Protein 8AK2 (pdb70)

Solvent-accessible surface area: 13871 Å² total; per-residue (Å²): 92,80,24,73,67,38,114,78,63,11,97,13,72,14,4,24,27,51,51,0,44,24,140,111,60,45,71,78,32,8,0,26,54,7,59,41,114,80,105,14,59,83,43,0,69,37,1,41,114,19,1,90,74,3,117,52,129,4,2,4,97,19,105,52,38,99,81,91,151,135,24,4,13,0,0,11,47,42,10,53,7,20,22,0,2,61,44,22,0,20,186,93,112,120,1,13,20,13,38,0,0,52,17,0,55,11,1,0,92,0,0,33,34,0,23,111,80,22,5,0,0,3,18,1,7,1,28,2,0,28,0,18,81,128,75,22,76,52,0,22,0,16,28,1,2,38,2,61,170,19,88,146,160,109,67,67,58,10,106,125,40,12,12,2,5,9,0,2,5,21,32,46,166,93,30,1,36,34,19,2,0,1,0,0,1,0,0,1,0,3,0,1,0,0,4,54,8,27,0,65,10,154,82,56,193,68,1,58,50,78,0,139,123,11,212,59,78,56,174,48,115,5,3,105,69,5,43,107,58,0,63,50,0,0,40,124,0,4,53,103,39,45,171,117,14,17,87,8,93,66,0,34,156,10,58,1,8,130,17,36,124,116,88,108,106,141,168,29,100,93,2,26,4,101,82,1,74,104,11,10,61,75,2,109,80,67,25,76,162

Radius of gyration: 18.64 Å; Cα contacts (8 Å, |Δi|>4): 540; chains: 1; bounding box: 52×52×46 Å

Organism: Drosophila melanogaster (NCBI:txid7227)

Secondary structure (DSSP, 8-state):
--EEEEEEEEE-SSEEEEEEEETTT--EEEEEEE-S-GGGHHHHHHHHHHHTT---TTBPPEEEEEE-SS-EEEEE---TTEEHHHHTGGGSSEE-HHHHHHHHHHHHHHHHHHHHTTEE-----GGGEEESSTT---EEE---TT-EE--TTS-B------GGG--HHHHTT--B-THHHHHHHHHHHHHHHHSS-TT--SSHHHHHHHHHH------SGGGGGS-HHHHHHHHTTS-SSGGGS--HHHHHTSGGGGGGGSPP-TTPPPEESHHHHHHHHHHHHHHH-

GO terms:
  GO:0005524 ATP binding (F, IDA)
  GO:0031430 M band (C, IDA)
  GO:0031430 M band (C, HDA)
  GO:0045214 sarcomere organization (P, IMP)
  GO:0007527 adult somatic muscle development (P, IMP)
  GO:0036309 protein localization to M-band (P, IMP)
  GO:0005515 protein binding (F, IPI)
  GO:0005523 tropomyosin binding (F, IPI)
  GO:0019901 protein kinase binding (F, IPI)

Sequence (289 aa):
GPYDIGDELGRGTQGITYHAVERSSGDNYAAKIMYGRPELRPFMLNELEMMNTFNHKNLIRPYDAYDTDRSVTLIMELAAGGELVRDNLLRRDYYTERDIAHYIRQTLWGLEHMHEMGVGHMGLTIKDLLISVVGGDIIKVSSDFGLSRKINRHNLSTLDYGMPEFVSPEVVNKEGVNFSHDMWTVGLITYVLLGGHNPFLGIDDRETLTKIREGRWDFKDDEIWTHISDDGRDFISSRLLLYSPEERMDVKTALKHPWFFMLDRPVYDHDYQIGTDRLRRNYYDHFRDDWYAN

Foldseek 3Di:
DQKDWDAWQAADDFATKTWIAGVVPRDIWIKGKGDQDQVSVLLVVQQQVVLVVFDDQQAWHFDDKDADPGMIITTTQDQAQGACQPRPVVVDFWDFLLLLLLQLLSVLVRQVRQVVVQKAQQEDDSRQWGHRHHVGRRTYGGRSSQMDGADPVDFAARADYDLLQFALCNLVRHGDDNLRNLLSSLQSLCCVQVLARQQDDPDSVSSSVSRNVLDGDDPDPSVVLDDPQSVVLSVLNSDNDSVSHDHSVRSSVGCSSVVVVDDDDPPTDIGGCVSNVVRVVVVSVVRVD

InterPro domains:
  IPR000219 Dbl homology domain [PF00621] (90-258)
  IPR000219 Dbl homology domain [PS50010] (86-264)
  IPR000219 Dbl homology domain [SM00325] (90-263)
  IPR000219 Dbl homology domain [cd00160] (90-260)
  IPR000719 Protein kinase domain [PF00069] (3186-3440)
  IPR000719 Protein kinase domain [PF00069] (3897-4151)
  IPR000719 Protein kinase domain [PS50011] (3186-3440)
  IPR000719 Protein kinase domain [PS50011] (3897-4151)
  IPR001452 SH3 domain [PS50002] (3-71)
  IPR003598 Immunoglobulin subtype 2 [SM00408] (1029-1098)
  IPR003598 Immunoglobulin subtype 2 [SM00408] (1135-1206)
  IPR003598 Immunoglobulin subtype 2 [SM00408] (1226-1289)
  IPR003598 Immunoglobulin subtype 2 [SM00408] (1325-1393)
  IPR003598 Immunoglobulin subtype 2 [SM00408] (1418-1490)
  IPR003598 Immunoglobulin subtype 2 [SM00408] (1517-1585)
  IPR003598 Immunoglobulin subtype 2 [SM00408] (1612-1680)
  IPR003598 Immunoglobulin subtype 2 [SM00408] (1706-1776)
  IPR003598 Immunoglobulin subtype 2 [SM00408] (1932-2004)
  IPR003598 Immunoglobulin subtype 2 [SM00408] (2029-2098)
  IPR003598 Immunoglobulin subtype 2 [SM00408] (2129-2205)

B-factor: mean 32.93, std 15.45, range [16.42, 131.31]

Structure (mmCIF, N/CA/C/O backbone):
data_8AK2
#
_entry.id   8AK2
#
_cell.length_a   95.424
_cell.length_b   95.424
_cell.length_c   164.767
_cell.angle_alpha   90.000
_cell.angle_beta   90.000
_cell.angle_gamma   120.000
#
_symmetry.space_group_name_H-M   'P 63 2 2'
#
loop_
_entity.id
_entity.type
_entity.pdbx_description
1 polymer Obscurin
2 non-polymer GLYCEROL
3 non-polymer 2-AMINO-2-HYDROXYMETHYL-PROPANE-1,3-DIOL
4 water water
#
loop_
_atom_site.group_PDB
_atom_site.id
_atom_site.type_symbol
_atom_site.label_atom_id
_atom_site.label_alt_id
_atom_site.label_comp_id
_atom_site.label_asym_id
_atom_site.label_entity_id
_atom_site.label_seq_id
_atom_site.pdbx_PDB_ins_code
_atom_site.Cartn_x
_atom_site.Cartn_y
_atom_site.Cartn_z
_atom_site.occupancy
_atom_site.B_iso_or_equiv
_atom_site.auth_seq_id
_atom_site.auth_comp_id
_atom_site.auth_asym_id
_atom_site.auth_atom_id
_atom_site.pdbx_PDB_model_num
ATOM 1 N N . GLY A 1 1 ? 42.09700 80.64100 22.56600 1.000 36.10170 -1 GLY A N 1
ATOM 2 C CA . GLY A 1 1 ? 43.21200 79.77800 22.23600 1.000 36.17013 -1 GLY A CA 1
ATOM 3 C C . GLY A 1 1 ? 43.09100 78.39200 22.84000 1.000 32.43810 -1 GLY A C 1
ATOM 4 O O . GLY A 1 1 ? 42.72700 78.24100 24.00000 1.000 32.18807 -1 GLY A O 1
ATOM 5 N N . PRO A 1 2 ? 43.40700 77.36400 22.05100 1.000 29.59565 0 PRO A N 1
ATOM 6 C CA . PRO A 1 2 ? 43.09300 75.99500 22.48500 1.000 30.61157 0 PRO A CA 1
ATOM 7 C C . PRO A 1 2 ? 44.02400 75.41100 23.54200 1.000 30.34048 0 PRO A C 1
ATOM 8 O O . PRO A 1 2 ? 43.63100 74.42600 24.18400 1.000 25.00300 0 PRO A O 1
ATOM 12 N N . TYR A 1 3 ? 45.22500 75.95300 23.75600 1.000 23.79759 3186 TYR A N 1
ATOM 13 C CA . TYR A 1 3 ? 46.21500 75.29800 24.61800 1.000 24.43188 3186 TYR A CA 1
ATOM 14 C C . TYR A 1 3 ? 46.62100 76.20800 25.76100 1.000 29.38773 3186 TYR A C 1
ATOM 15 O O . TYR A 1 3 ? 46.88700 77.39800 25.55500 1.000 27.99546 3186 TYR A O 1
ATOM 24 N N . ASP A 1 4 ? 46.66600 75.63500 26.96000 1.000 26.50055 3187 ASP A N 1
ATOM 25 C CA . ASP A 1 4 ? 47.12900 76.31700 28.16100 1.000 27.24274 3187 ASP A CA 1
ATOM 26 C C . ASP A 1 4 ? 48.54100 75.80900 28.43100 1.000 27.73490 3187 ASP A C 1
ATOM 27 O O . ASP A 1 4 ? 48.72300 74.64600 28.80900 1.000 28.17969 3187 ASP A O 1
ATOM 32 N N . ILE A 1 5 ? 49.53600 76.66500 28.19800 1.000 27.72174 3188 ILE A N 1
ATOM 33 C CA . ILE A 1 5 ? 50.94100 76.27400 28.29900 1.000 26.48739 3188 ILE A CA 1
ATOM 34 C C . ILE A 1 5 ? 51.38000 76.34700 29.75300 1.000 30.45892 3188 ILE A C 1
ATOM 35 O O . ILE A 1 5 ? 51.22900 77.38800 30.40300 1.000 28.73239 3188 ILE A O 1
ATOM 40 N N . GLY A 1 6 ? 51.95600 75.25500 30.25400 1.000 26.64530 3189 GLY A N 1
ATOM 41 C CA . GLY A 1 6 ? 52.41900 75.19000 31.63100 1.000 33.18556 3189 GLY A CA 1
ATOM 42 C C . GLY A 1 6 ? 53.92900 75.08500 31.77800 1.000 33.04870 3189 GLY A C 1
ATOM 43 O O . GLY A 1 6 ? 54.67300 75.80000 31.10100 1.000 30.28258 3189 GLY A O 1
ATOM 44 N N . ASP A 1 7 ? 54.39200 74.18100 32.64300 1.000 34.30411 3190 ASP A N 1
ATOM 45 C CA . ASP A 1 7 ? 55.80200 74.12400 33.02200 1.000 33.74089 3190 ASP A CA 1
ATOM 46 C C . ASP A 1 7 ? 56.69900 73.54100 31.92900 1.000 29.13770 3190 ASP A C 1
ATOM 47 O O . ASP A 1 7 ? 56.28800 72.69400 31.12700 1.000 27.45066 3190 ASP A O 1
ATOM 52 N N . GLU A 1 8 ? 57.96200 73.97800 31.94300 1.000 26.95060 3191 GLU A N 1
ATOM 53 C CA . GLU A 1 8 ? 58.99500 73.38600 31.09900 1.000 26.22946 3191 GLU A CA 1
ATOM 54 C C . GLU A 1 8 ? 59.21500 71.91300 31.43800 1.000 30.18257 3191 GLU A C 1
ATOM 55 O O . GLU A 1 8 ? 59.36200 71.54400 32.60900 1.000 30.85107 3191 GLU A O 1
ATOM 61 N N . LEU A 1 9 ? 59.26500 71.07500 30.40000 1.000 25.85573 3192 LEU A N 1
ATOM 62 C CA . LEU A 1 9 ? 59.53500 69.65200 30.53800 1.000 26.31631 3192 LEU A CA 1
ATOM 63 C C . LEU A 1 9 ? 60.91200 69.24200 30.03800 1.000 34.17778 3192 LEU A C 1
ATOM 64 O O . LEU A 1 9 ? 61.49300 68.29500 30.57300 1.000 32.71971 3192 LEU A O 1
ATOM 69 N N . GLY A 1 10 ? 61.42600 69.90300 29.01000 1.000 27.95862 3193 GLY A N 1
ATOM 70 C CA . GLY A 1 10 ? 62.71600 69.53800 28.45500 1.000 30.60893 3193 GLY A CA 1
ATOM 71 C C . GLY A 1 10 ? 63.18900 70.64900 27.55100 1.000 35.35424 3193 GLY A C 1
ATOM 72 O O . GLY A 1 10 ? 62.44600 71.58400 27.24000 1.000 27.15326 3193 GLY A O 1
ATOM 73 N N . ARG A 1 11 ? 64.45000 70.55200 27.14400 1.000 32.85657 3194 ARG A N 1
ATOM 74 C CA . ARG A 1 11 ? 64.95500 71.53500 26.20000 1.000 34.29095 3194 ARG A CA 1
ATOM 75 C C . ARG A 1 11 ? 65.98600 70.88800 25.29600 1.000 35.64638 3194 ARG A C 1
ATOM 76 O O . ARG A 1 11 ? 66.65300 69.91900 25.67100 1.000 36.70177 3194 ARG A O 1
ATOM 84 N N . GLY A 1 12 ? 66.08200 71.42600 24.08700 1.000 26.66372 3195 GLY A N 1
ATOM 85 C CA . GLY A 1 12 ? 66.95900 70.90500 23.06100 1.000 27.21642 3195 GLY A CA 1
ATOM 86 C C . GLY A 1 12 ? 67.58100 72.03900 22.27700 1.000 28.06915 3195 GLY A C 1
ATOM 87 O O . GLY A 1 12 ? 67.60300 73.18300 22.74200 1.000 29.34036 3195 GLY A O 1
ATOM 88 N N . THR A 1 13 ? 68.09400 71.74000 21.08700 1.000 27.09535 3196 THR A N 1
ATOM 89 C CA . THR A 1 13 ? 68.76800 72.76400 20.30100 1.000 30.47734 3196 THR A CA 1
ATOM 90 C C . THR A 1 13 ? 67.80100 73.63000 19.50200 1.000 28.08495 3196 THR A C 1
ATOM 91 O O . THR A 1 13 ? 68.18600 74.72400 19.07200 1.000 31.47219 3196 THR A O 1
ATOM 95 N N . GLN A 1 14 ? 66.57000 73.16300 19.28200 1.000 29.17981 3197 GLN A N 1
ATOM 96 C CA . GLN A 1 14 ? 65.59000 73.92000 18.50700 1.000 30.20362 3197 GLN A CA 1
ATOM 97 C C . GLN A 1 14 ? 64.66800 74.76100 19.37000 1.000 26.19525 3197 GLN A C 1
ATOM 98 O O . GLN A 1 14 ? 64.12800 75.76900 18.89400 1.000 26.18472 3197 GLN A O 1
ATOM 104 N N . GLY A 1 15 ? 64.44700 74.36000 20.61400 1.000 24.56610 3198 GLY A N 1
ATOM 105 C CA . GLY A 1 15 ? 63.54800 75.09500 21.47600 1.000 23.73706 3198 GLY A CA 1
ATOM 106 C C . GLY A 1 15 ? 63.35200 74.36600 22.78900 1.000 26.35316 3198 GLY A C 1
ATOM 107 O O . GLY A 1 15 ? 64.10500 73.45600 23.13800 1.000 27.28485 3198 GLY A O 1
ATOM 108 N N . ILE A 1 16 ? 62.33900 74.81600 23.52100 1.000 23.23963 3199 ILE A N 1
ATOM 109 C CA . ILE A 1 16 ? 61.99300 74.29200 24.83300 1.000 23.75022 3199 ILE A CA 1
ATOM 110 C C . ILE A 1 16 ? 60.63000 73.62000 24.72700 1.000 27.15589 3199 ILE A C 1
ATOM 111 O O . ILE A 1 16 ? 59.71900 74.13500 24.06200 1.000 25.78467 3199 ILE A O 1
ATOM 116 N N . THR A 1 17 ? 60.48900 72.47300 25.38000 1.000 23.84496 3200 THR A N 1
ATOM 117 C CA . THR A 1 17 ? 59.22800 71.74300 25.38700 1.000 25.03195 3200 THR A CA 1
ATOM 118 C C . THR A 1 17 ? 58.50800 71.96400 26.71300 1.000 25.85310 3200 THR A C 1
ATOM 119 O O . THR A 1 17 ? 59.10900 71.82100 27.78300 1.000 26.17419 3200 THR A O 1
ATOM 123 N N . TYR A 1 18 ? 57.22400 72.31600 26.63600 1.000 23.08698 3201 TYR A N 1
ATOM 124 C CA . TYR A 1 18 ? 56.39800 72.62600 27.79600 1.000 25.42936 3201 TYR A CA 1
ATOM 125 C C . TYR A 1 18 ? 55.21300 71.67800 27.88500 1.000 28.30603 3201 TYR A C 1
ATOM 126 O O . TYR A 1 18 ? 54.74900 71.13600 26.88200 1.000 24.22133 3201 TYR A O 1
ATOM 135 N N . HIS A 1 19 ? 54.69600 71.52100 29.10000 1.000 23.12909 3202 HIS A N 1
ATOM 136 C CA . HIS A 1 19 ? 53.41000 70.86500 29.27300 1.000 28.22444 3202 HIS A CA 1
ATOM 137 C C . HIS A 1 19 ? 52.30400 71.74900 28.69900 1.000 32.63549 3202 HIS A C 1
ATOM 138 O O . HIS A 1 19 ? 52.29600 72.96600 28.89900 1.000 29.85621 3202 HIS A O 1
ATOM 145 N N . ALA A 1 20 ? 51.38200 71.14600 27.94900 1.000 24.31607 3203 ALA A N 1
ATOM 146 C CA . ALA A 1 20 ? 50.25300 71.89100 27.41100 1.000 23.95550 3203 ALA A CA 1
ATOM 147 C C . ALA A 1 20 ? 48.96500 71.11800 27.65600 1.000 28.40867 3203 ALA A C 1
ATOM 148 O O . ALA A 1 20 ? 48.92700 69.89100 27.52000 1.000 27.24800 3203 ALA A O 1
ATOM 150 N N . VAL A 1 21 ? 47.91800 71.83100 28.04100 1.000 23.01065 3204 VAL A N 1
ATOM 151 C CA . VAL A 1 21 ? 46.59900 71.23600 28.23600 1.000 22.83432 3204 VAL A CA 1
ATOM 152 C C . VAL A 1 21 ? 45.69500 71.72600 27.11200 1.000 25.26882 3204 VAL A C 1
ATOM 153 O O . VAL A 1 21 ? 45.55600 72.93600 26.90300 1.000 24.40556 3204 VAL A O 1
ATOM 157 N N . GLU A 1 22 ? 45.07700 70.79400 26.39200 1.000 24.76350 3205 GLU A N 1
ATOM 158 C CA . GLU A 1 22 ? 44.01200 71.16300 25.45900 1.000 23.88181 3205 GLU A CA 1
ATOM 159 C C . GLU A 1 22 ? 42.76200 71.53700 26.25100 1.000 24.72665 3205 GLU A C 1
ATOM 160 O O . GLU A 1 22 ? 42.12700 70.67000 26.86000 1.000 28.32971 3205 GLU A O 1
ATOM 166 N N . ARG A 1 23 ? 42.40600 72.83000 26.24700 1.000 23.25016 3206 ARG A N 1
ATOM 167 C CA . ARG A 1 23 ? 41.32000 73.32300 27.09400 1.000 26.23209 3206 ARG A CA 1
ATOM 168 C C . ARG A 1 23 ? 40.03400 72.53200 26.89600 1.000 32.12490 3206 ARG A C 1
ATOM 169 O O . ARG A 1 23 ? 39.36900 72.15400 27.86800 1.000 31.29323 3206 ARG A O 1
ATOM 177 N N . SER A 1 24 ? 39.66200 72.28900 25.63400 1.000 26.19525 3207 SER A N 1
ATOM 178 C CA . SER A 1 24 ? 38.34900 71.73300 25.31100 1.000 28.02704 3207 SER A CA 1
ATOM 179 C C . SER A 1 24 ? 38.18900 70.28900 25.76900 1.000 28.54553 3207 SER A C 1
ATOM 180 O O . SER A 1 24 ? 37.05300 69.81500 25.89600 1.000 29.94306 3207 SER A O 1
ATOM 183 N N . SER A 1 25 ? 39.28400 69.58300 26.02200 1.000 29.01927 3208 SER A N 1
ATOM 184 C CA . SER A 1 25 ? 39.22600 68.19100 26.45900 1.000 28.97189 3208 SER A CA 1
ATOM 185 C C . SER A 1 25 ? 39.81000 67.95000 27.83900 1.000 36.00168 3208 SER A C 1
ATOM 186 O O . SER A 1 25 ? 39.41900 66.98200 28.49800 1.000 34.09619 3208 SER A O 1
ATOM 189 N N . GLY A 1 26 ? 40.74600 68.78600 28.28500 1.000 29.00611 3209 GLY A N 1
ATOM 190 C CA . GLY A 1 26 ? 41.55600 68.46600 29.44000 1.000 28.84293 3209 GLY A CA 1
ATOM 191 C C . GLY A 1 26 ? 42.71800 67.53300 29.16300 1.000 30.59051 3209 GLY A C 1
ATOM 192 O O . GLY A 1 26 ? 43.45300 67.19700 30.10000 1.000 32.92763 3209 GLY A O 1
ATOM 193 N N . ASP A 1 27 ? 42.90900 67.10200 27.91500 1.000 28.58501 3210 ASP A N 1
ATOM 194 C CA . ASP A 1 27 ? 43.99600 66.18700 27.58300 1.000 27.98757 3210 ASP A CA 1
ATOM 195 C C . ASP A 1 27 ? 45.34000 66.90800 27.62100 1.000 29.25877 3210 ASP A C 1
ATOM 196 O O . ASP A 1 27 ? 45.44100 68.10100 27.32500 1.000 25.38462 3210 ASP A O 1
ATOM 201 N N . ASN A 1 28 ? 46.38300 66.15400 27.94800 1.000 26.89270 3211 ASN A N 1
ATOM 202 C CA . ASN A 1 28 ? 47.72800 66.68800 28.11800 1.000 27.03482 3211 ASN A CA 1
ATOM 203 C C . ASN A 1 28 ? 48.56400 66.41100 26.87800 1.000 28.85346 3211 ASN A C 1
ATOM 204 O O . ASN A 1 28 ? 48.56000 65.28700 26.36100 1.000 24.06604 3211 ASN A O 1
ATOM 209 N N . TYR A 1 29 ? 49.29800 67.42700 26.42700 1.000 23.95550 3212 TYR A N 1
ATOM 210 C CA . TYR A 1 29 ? 50.18300 67.34400 25.27300 1.000 22.08159 3212 TYR A CA 1
ATOM 211 C C . TYR A 1 29 ? 51.53000 67.97900 25.61200 1.000 22.62903 3212 TYR A C 1
ATOM 212 O O . TYR A 1 29 ? 51.71900 68.58100 26.67300 1.000 23.79759 3212 TYR A O 1
ATOM 221 N N . ALA A 1 30 ? 52.47900 67.82900 24.69600 1.000 21.99737 3213 ALA A N 1
ATOM 222 C CA . ALA A 1 30 ? 53.76600 68.50600 24.78700 1.000 23.24489 3213 ALA A CA 1
ATOM 223 C C . ALA A 1 30 ? 53.80600 69.62600 23.75500 1.000 26.19788 3213 ALA A C 1
ATOM 224 O O . ALA A 1 30 ? 53.39600 69.42900 22.61100 1.000 25.57938 3213 ALA A O 1
ATOM 226 N N . ALA A 1 31 ? 54.28800 70.80400 24.15800 1.000 21.30255 3214 ALA A N 1
ATOM 227 C CA . ALA A 1 31 ? 54.35200 71.96400 23.26600 1.000 23.04224 3214 ALA A CA 1
ATOM 228 C C . ALA A 1 31 ? 55.81400 72.34800 23.07700 1.000 24.30028 3214 ALA A C 1
ATOM 229 O O . ALA A 1 31 ? 56.43900 72.87500 24.00300 1.000 24.97405 3214 ALA A O 1
ATOM 231 N N . LYS A 1 32 ? 56.36100 72.10500 21.88500 1.000 22.34742 3215 LYS A N 1
ATOM 232 C CA . LYS A 1 32 ? 57.73800 72.50000 21.58600 1.000 21.01305 3215 LYS A CA 1
ATOM 233 C C . LYS A 1 32 ? 57.74100 73.88500 20.95100 1.000 22.76062 3215 LYS A C 1
ATOM 234 O O . LYS A 1 32 ? 57.19100 74.07600 19.85800 1.000 23.43439 3215 LYS A O 1
ATOM 240 N N . ILE A 1 33 ? 58.35900 74.84800 21.63500 1.000 22.53428 3216 ILE A N 1
ATOM 241 C CA . ILE A 1 33 ? 58.35800 76.24500 21.21400 1.000 23.48176 3216 ILE A CA 1
ATOM 242 C C . ILE A 1 33 ? 59.77500 76.60800 20.78200 1.000 25.57412 3216 ILE A C 1
ATOM 243 O O . ILE A 1 33 ? 60.71900 76.54000 21.57800 1.000 24.42661 3216 ILE A O 1
ATOM 248 N N . MET A 1 34 ? 59.91200 76.96700 19.51000 1.000 27.46119 3217 MET A N 1
ATOM 249 C CA . MET A 1 34 ? 61.18600 77.32800 18.90400 1.000 25.46884 3217 MET A CA 1
ATOM 250 C C . MET A 1 34 ? 61.84500 78.48500 19.65100 1.000 26.94007 3217 MET A C 1
ATOM 251 O O . MET A 1 34 ? 61.16800 79.42700 20.07000 1.000 24.13184 3217 MET A O 1
ATOM 256 N N . TYR A 1 35 ? 63.17300 78.42600 19.81300 1.000 26.46633 3218 TYR A N 1
ATOM 257 C CA . TYR A 1 35 ? 63.90300 79.63900 20.16700 1.000 26.69794 3218 TYR A CA 1
ATOM 258 C C . TYR A 1 35 ? 63.66400 80.68900 19.08600 1.000 27.64279 3218 TYR A C 1
ATOM 259 O O . TYR A 1 35 ? 63.41700 80.35800 17.92000 1.000 26.53213 3218 TYR A O 1
ATOM 268 N N . GLY A 1 36 ? 63.74200 81.96000 19.47800 1.000 26.81374 3219 GLY A N 1
ATOM 269 C CA . GLY A 1 36 ? 63.42900 83.07100 18.58200 1.000 27.78491 3219 GLY A CA 1
ATOM 270 C C . GLY A 1 36 ? 64.47800 83.39100 17.52700 1.000 29.48511 3219 GLY A C 1
ATOM 271 O O . GLY A 1 36 ? 64.76000 84.56300 17.26900 1.000 35.62796 3219 GLY A O 1
ATOM 272 N N . ARG A 1 37 ? 65.06900 82.36400 16.91400 1.000 30.88265 3220 ARG A N 1
ATOM 273 C CA . ARG A 1 37 ? 66.05600 82.55500 15.85100 1.000 31.97225 3220 ARG A CA 1
ATOM 274 C C . ARG A 1 37 ? 65.47900 82.04800 14.54000 1.000 31.34060 3220 ARG A C 1
ATOM 275 O O . ARG A 1 37 ? 65.19600 80.84600 14.42100 1.000 29.96938 3220 ARG A O 1
ATOM 283 N N . PRO A 1 38 ? 65.30900 82.91100 13.53500 1.000 31.46693 3221 PRO A N 1
ATOM 284 C CA . PRO A 1 38 ? 64.57200 82.50400 12.32800 1.000 34.21463 3221 PRO A CA 1
ATOM 285 C C . PRO A 1 38 ? 65.21800 81.36100 11.56400 1.000 35.73850 3221 PRO A C 1
ATOM 286 O O . PRO A 1 38 ? 64.51600 80.66300 10.82000 1.000 33.78300 3221 PRO A O 1
ATOM 290 N N . GLU A 1 39 ? 66.52400 81.13600 11.72100 1.000 31.72486 3222 GLU A N 1
ATOM 291 C CA . GLU A 1 39 ? 67.15100 80.02200 11.02100 1.000 30.14046 3222 GLU A CA 1
ATOM 292 C C . GLU A 1 39 ? 66.74800 78.66400 11.59200 1.000 29.59565 3222 GLU A C 1
ATOM 293 O O . GLU A 1 39 ? 67.00300 77.63700 10.95100 1.000 33.04607 3222 GLU A O 1
ATOM 299 N N . LEU A 1 40 ? 66.10400 78.62700 12.76000 1.000 26.98218 3223 LEU A N 1
ATOM 300 C CA . LEU A 1 40 ? 65.56800 77.36900 13.27000 1.000 25.00037 3223 LEU A CA 1
ATOM 301 C C . LEU A 1 40 ? 64.24900 76.96900 12.61800 1.000 25.38462 3223 LEU A C 1
ATOM 302 O O . LEU A 1 40 ? 63.85000 75.80400 12.74000 1.000 27.29011 3223 LEU A O 1
ATOM 307 N N . ARG A 1 41 ? 63.56000 77.88900 11.93100 1.000 25.31093 3224 ARG A N 1
ATOM 308 C CA . ARG A 1 41 ? 62.25600 77.54000 11.36800 1.000 25.92416 3224 ARG A CA 1
ATOM 309 C C . ARG A 1 41 ? 62.29600 76.33100 10.43500 1.000 28.50868 3224 ARG A C 1
ATOM 310 O O . ARG A 1 41 ? 61.39500 75.48300 10.54600 1.000 25.64518 3224 ARG A O 1
ATOM 318 N N . PRO A 1 42 ? 63.26200 76.18800 9.51100 1.000 29.96412 3225 PRO A N 1
ATOM 319 C CA . PRO A 1 42 ? 63.29500 74.97000 8.67800 1.000 27.06114 3225 PRO A CA 1
ATOM 320 C C . PRO A 1 42 ? 63.40100 73.68500 9.47500 1.000 24.31344 3225 PRO A C 1
ATOM 321 O O . PRO A 1 42 ? 62.86800 72.65600 9.04300 1.000 27.60594 3225 PRO A O 1
ATOM 325 N N . PHE A 1 43 ? 64.07200 73.70400 10.62500 1.000 24.25554 3226 PHE A N 1
ATOM 326 C CA . PHE A 1 43 ? 64.17600 72.48100 11.41500 1.000 24.22922 3226 PHE A CA 1
ATOM 327 C C . PHE A 1 43 ? 62.85100 72.13900 12.08200 1.000 29.56407 3226 PHE A C 1
ATOM 328 O O . PHE A 1 43 ? 62.49500 70.95900 12.19600 1.000 23.42912 3226 PHE A O 1
ATOM 336 N N . MET A 1 44 ? 62.11100 73.15600 12.53300 1.000 26.00575 3227 MET A N 1
ATOM 337 C CA . MET A 1 44 ? 60.77800 72.91100 13.08100 1.000 25.90311 3227 MET A CA 1
ATOM 338 C C . MET A 1 44 ? 59.84400 72.36100 12.01400 1.000 23.85549 3227 MET A C 1
ATOM 339 O O . MET A 1 44 ? 59.07800 71.42200 12.27000 1.000 23.50545 3227 MET A O 1
ATOM 344 N N . LEU A 1 45 ? 59.88200 72.93900 10.81100 1.000 20.47614 3228 LEU A N 1
ATOM 345 C CA . LEU A 1 45 ? 59.01300 72.45400 9.74800 1.000 24.05288 3228 LEU A CA 1
ATOM 346 C C . LEU A 1 45 ? 59.39400 71.04000 9.32900 1.000 28.82714 3228 LEU A C 1
ATOM 347 O O . LEU A 1 45 ? 58.51800 70.22700 9.00500 1.000 25.11617 3228 LEU A O 1
ATOM 352 N N . ASN A 1 46 ? 60.69300 70.72200 9.34300 1.000 22.93959 3229 ASN A N 1
ATOM 353 C CA . ASN A 1 46 ? 61.12400 69.36700 9.01300 1.000 27.25590 3229 ASN A CA 1
ATOM 354 C C . ASN A 1 46 ? 60.61100 68.36700 10.04500 1.000 23.04750 3229 ASN A C 1
ATOM 355 O O . ASN A 1 46 ? 60.12000 67.28700 9.69000 1.000 24.45293 3229 ASN A O 1
ATOM 360 N N . GLU A 1 47 ? 60.72000 68.71200 11.33500 1.000 24.33713 3230 GLU A N 1
ATOM 361 C CA . GLU A 1 47 ? 60.20200 67.84100 12.38600 1.000 23.22384 3230 GLU A CA 1
ATOM 362 C C . GLU A 1 47 ? 58.70500 67.59400 12.22600 1.000 23.78969 3230 GLU A C 1
ATOM 363 O O . GLU A 1 47 ? 58.24000 66.45700 12.37500 1.000 22.54744 3230 GLU A O 1
ATOM 369 N N . LEU A 1 48 ? 57.93200 68.64700 11.93900 1.000 21.96842 3231 LEU A N 1
ATOM 370 C CA . LEU A 1 48 ? 56.49400 68.48000 11.70900 1.000 21.93421 3231 LEU A CA 1
ATOM 371 C C . LEU A 1 48 ? 56.22000 67.54000 10.53300 1.000 28.86662 3231 LEU A C 1
ATOM 372 O O . LEU A 1 48 ? 55.36900 66.63800 10.61900 1.000 25.76098 3231 LEU A O 1
ATOM 377 N N . GLU A 1 49 ? 56.92100 67.74200 9.41400 1.000 23.74758 3232 GLU A N 1
ATOM 378 C CA . GLU A 1 49 ? 56.69200 66.90200 8.24100 1.000 26.47159 3232 GLU A CA 1
ATOM 379 C C . GLU A 1 49 ? 57.05300 65.44500 8.52200 1.000 23.45018 3232 GLU A C 1
ATOM 380 O O . GLU A 1 49 ? 56.33600 64.52200 8.11000 1.000 27.70859 3232 GLU A O 1
ATOM 386 N N . MET A 1 50 ? 58.14700 65.22400 9.24700 1.000 23.60546 3233 MET A N 1
ATOM 387 C CA . MET A 1 50 ? 58.59200 63.86500 9.53400 1.000 24.25028 3233 MET A CA 1
ATOM 388 C C . MET A 1 50 ? 57.64500 63.16300 10.49500 1.000 23.50282 3233 MET A C 1
ATOM 389 O O . MET A 1 50 ? 57.30800 61.99200 10.28600 1.000 26.00838 3233 MET A O 1
ATOM 394 N N . MET A 1 51 ? 57.21400 63.84700 11.56500 1.000 22.50796 3234 MET A N 1
ATOM 395 C CA . MET A 1 51 ? 56.25600 63.22900 12.47900 1.000 22.57639 3234 MET A CA 1
ATOM 396 C C . MET A 1 51 ? 54.98600 62.81400 11.74600 1.000 23.29490 3234 MET A C 1
ATOM 397 O O . MET A 1 51 ? 54.37600 61.78300 12.06600 1.000 27.33749 3234 MET A O 1
ATOM 402 N N . ASN A 1 52 ? 54.56100 63.60900 10.76400 1.000 21.54206 3235 ASN A N 1
ATOM 403 C CA . ASN A 1 52 ? 53.35400 63.27500 10.02600 1.000 20.71301 3235 ASN A CA 1
ATOM 404 C C . ASN A 1 52 ? 53.57200 62.15400 9.02000 1.000 28.67712 3235 ASN A C 1
ATOM 405 O O . ASN A 1 52 ? 52.59800 61.65300 8.45300 1.000 31.05899 3235 ASN A O 1
ATOM 410 N N . THR A 1 53 ? 54.81500 61.74400 8.79800 1.000 23.50019 3236 THR A N 1
ATOM 411 C CA . THR A 1 53 ? 55.11300 60.62800 7.90900 1.000 24.74244 3236 THR A CA 1
ATOM 412 C C . THR A 1 53 ? 55.07500 59.28300 8.63000 1.000 26.68741 3236 THR A C 1
ATOM 413 O O . THR A 1 53 ? 54.74200 58.26100 8.01500 1.000 27.16115 3236 THR A O 1
ATOM 417 N N . PHE A 1 54 ? 55.39600 59.26000 9.91900 1.000 22.45269 3237 PHE A N 1
ATOM 418 C CA . PHE A 1 54 ? 55.51500 58.00900 10.65800 1.000 24.60821 3237 PHE A CA 1
ATOM 419 C C . PHE A 1 54 ? 54.20200 57.64300 11.33100 1.000 28.61396 3237 PHE A C 1
ATOM 420 O O . PHE A 1 54 ? 53.38500 58.50600 11.66100 1.000 28.65607 3237 PHE A O 1
ATOM 428 N N . ASN A 1 55 ? 54.02300 56.34300 11.56800 1.000 23.48176 3238 ASN A N 1
ATOM 429 C CA . ASN A 1 55 ? 52.87400 55.88900 12.34600 1.000 28.46920 3238 ASN A CA 1
ATOM 430 C C . ASN A 1 55 ? 53.29400 54.59900 13.05600 1.000 24.98721 3238 ASN A C 1
ATOM 431 O O . ASN A 1 55 ? 53.05500 53.48900 12.58300 1.000 26.36369 3238 ASN A O 1
ATOM 436 N N . HIS A 1 56 ? 53.94800 54.75600 14.20600 1.000 24.42661 3239 HIS A N 1
ATOM 437 C CA . HIS A 1 56 ? 54.51100 53.60200 14.89500 1.000 25.54254 3239 HIS A CA 1
ATOM 438 C C . HIS A 1 56 ? 54.46800 53.82500 16.40100 1.000 24.57400 3239 HIS A C 1
ATOM 439 O O . HIS A 1 56 ? 54.71700 54.93200 16.89000 1.000 24.10289 3239 HIS A O 1
ATOM 446 N N . LYS A 1 57 ? 54.18000 52.74000 17.12200 1.000 24.64769 3240 LYS A N 1
ATOM 447 C CA . LYS A 1 57 ? 54.02700 52.77700 18.57300 1.000 25.26619 3240 LYS A CA 1
ATOM 448 C C . LYS A 1 57 ? 55.23800 53.36600 19.28900 1.000 26.70320 3240 LYS A C 1
ATOM 449 O O . LYS A 1 57 ? 55.09600 53.92800 20.38200 1.000 27.41908 3240 LYS A O 1
ATOM 455 N N . ASN A 1 58 ? 56.43500 53.25700 18.70600 1.000 22.57902 3241 ASN A N 1
ATOM 456 C CA . ASN A 1 58 ? 57.64600 53.71400 19.38300 1.000 20.47614 3241 ASN A CA 1
ATOM 457 C C . ASN A 1 58 ? 58.18300 55.03300 18.83700 1.000 19.55761 3241 ASN A C 1
ATOM 458 O O . ASN A 1 58 ? 59.33500 55.38400 19.12500 1.000 23.54230 3241 ASN A O 1
ATOM 463 N N . LEU A 1 59 ? 57.37300 55.78100 18.07100 1.000 19.04439 3242 LEU A N 1
ATOM 464 C CA . LEU A 1 59 ? 57.73100 57.10800 17.57500 1.000 21.91579 3242 LEU A CA 1
ATOM 465 C C . LEU A 1 59 ? 56.67100 58.12000 18.00800 1.000 20.84724 3242 LEU A C 1
ATOM 466 O O . LEU A 1 59 ? 55.47000 57.85200 17.88300 1.000 19.51287 3242 LEU A O 1
ATOM 471 N N . ILE A 1 60 ? 57.11900 59.27400 18.51800 1.000 21.22097 3243 ILE A N 1
ATOM 472 C CA . ILE A 1 60 ? 56.20400 60.32100 18.97900 1.000 22.57902 3243 ILE A CA 1
ATOM 473 C C . ILE A 1 60 ? 55.33200 60.82000 17.82900 1.000 20.53667 3243 ILE A C 1
ATOM 474 O O . ILE A 1 60 ? 55.81700 61.09200 16.72100 1.000 22.56586 3243 ILE A O 1
ATOM 479 N N . ARG A 1 61 ? 54.00200 60.98100 18.10800 1.000 21.44994 3244 ARG A N 1
ATOM 480 C CA . ARG A 1 61 ? 53.04300 61.41000 17.10100 1.000 22.13423 3244 ARG A CA 1
ATOM 481 C C . ARG A 1 61 ? 52.80800 62.92400 17.13900 1.000 22.96854 3244 ARG A C 1
ATOM 482 O O . ARG A 1 61 ? 52.88900 63.56000 18.19400 1.000 21.21833 3244 ARG A O 1
ATOM 490 N N . PRO A 1 62 ? 52.49400 63.52600 15.99700 1.000 21.87368 3245 PRO A N 1
ATOM 491 C CA . PRO A 1 62 ? 52.14900 64.94800 15.96800 1.000 25.51095 3245 PRO A CA 1
ATOM 492 C C . PRO A 1 62 ? 50.68800 65.16700 16.35900 1.000 22.56850 3245 PRO A C 1
ATOM 493 O O . PRO A 1 62 ? 49.87200 64.24000 16.40200 1.000 22.18687 3245 PRO A O 1
ATOM 497 N N . TYR A 1 63 ? 50.35400 66.43100 16.64200 1.000 20.25506 3246 TYR A N 1
ATOM 498 C CA . TYR A 1 63 ? 48.96700 66.75500 16.97300 1.000 21.11832 3246 TYR A CA 1
ATOM 499 C C . TYR A 1 63 ? 48.50600 68.06800 16.34600 1.000 22.36584 3246 TYR A C 1
ATOM 500 O O . TYR A 1 63 ? 47.47100 68.10300 15.66500 1.000 20.69195 3246 TYR A O 1
ATOM 509 N N . ASP A 1 64 ? 49.25600 69.15200 16.57300 1.000 21.22097 3247 ASP A N 1
ATOM 510 C CA . ASP A 1 64 ? 48.85400 70.48000 16.10800 1.000 19.37074 3247 ASP A CA 1
ATOM 511 C C . ASP A 1 64 ? 50.09900 71.33100 15.86400 1.000 20.37086 3247 ASP A C 1
ATOM 512 O O . ASP A 1 64 ? 51.21700 70.95000 16.21700 1.000 19.91291 3247 ASP A O 1
ATOM 517 N N . ALA A 1 65 ? 49.89700 72.49700 15.25000 1.000 20.72617 3248 ALA A N 1
ATOM 518 C CA . ALA A 1 65 ? 50.99700 73.42100 14.99100 1.000 21.94737 3248 ALA A CA 1
ATOM 519 C C . ALA A 1 65 ? 50.42800 74.80400 14.71400 1.000 21.91052 3248 ALA A C 1
ATOM 520 O O . ALA A 1 65 ? 49.33100 74.93400 14.17000 1.000 21.91052 3248 ALA A O 1
ATOM 522 N N . TYR A 1 66 ? 51.19800 75.83400 15.06700 1.000 21.60785 3249 TYR A N 1
ATOM 523 C CA . TYR A 1 66 ? 50.83200 77.20900 14.73600 1.000 19.98134 3249 TYR A CA 1
ATOM 524 C C . TYR A 1 66 ? 52.08900 78.06800 14.84700 1.000 23.82654 3249 TYR A C 1
ATOM 525 O O . TYR A 1 66 ? 53.13800 77.59500 15.28400 1.000 22.37637 3249 TYR A O 1
ATOM 534 N N . ASP A 1 67 ? 51.99200 79.32700 14.42000 1.000 21.26571 3250 ASP A N 1
ATOM 535 C CA . ASP A 1 67 ? 53.20900 80.13300 14.43900 1.000 22.58165 3250 ASP A CA 1
ATOM 536 C C . ASP A 1 67 ? 52.88600 81.61700 14.53200 1.000 24.13710 3250 ASP A C 1
ATOM 537 O O . ASP A 1 67 ? 51.74600 82.04300 14.32300 1.000 23.68705 3250 ASP A O 1
ATOM 542 N N . THR A 1 68 ? 53.91700 82.40000 14.87500 1.000 21.44731 3251 THR A N 1
ATOM 543 C CA . THR A 1 68 ? 53.95900 83.83600 14.66900 1.000 26.02154 3251 THR A CA 1
ATOM 544 C C . THR A 1 68 ? 54.86500 84.09200 13.46800 1.000 25.55570 3251 THR A C 1
ATOM 545 O O . THR A 1 68 ? 55.36700 83.14900 12.84800 1.000 24.80561 3251 THR A O 1
ATOM 549 N N . ASP A 1 69 ? 55.08900 85.37000 13.14000 1.000 25.07143 3252 ASP A N 1
ATOM 550 C CA . ASP A 1 69 ? 56.07400 85.69200 12.10200 1.000 25.87415 3252 ASP A CA 1
ATOM 551 C C . ASP A 1 69 ? 57.42100 85.04900 12.41200 1.000 27.58489 3252 ASP A C 1
ATOM 552 O O . ASP A 1 69 ? 58.05800 84.46000 11.53100 1.000 28.73239 3252 ASP A O 1
ATOM 557 N N . ARG A 1 70 ? 57.85100 85.10900 13.67000 1.000 25.43726 3253 ARG A N 1
ATOM 558 C CA . ARG A 1 70 ? 59.18000 84.63700 14.03600 1.000 22.85274 3253 ARG A CA 1
ATOM 559 C C . ARG A 1 70 ? 59.22500 83.16200 14.43300 1.000 29.04032 3253 ARG A C 1
ATOM 560 O O . ARG A 1 70 ? 60.14800 82.44800 14.01500 1.000 28.72976 3253 ARG A O 1
ATOM 568 N N . SER A 1 71 ? 58.26100 82.67300 15.22500 1.000 21.70787 3254 SER A N 1
ATOM 569 C CA . SER A 1 71 ? 58.43800 81.41800 15.94500 1.000 23.81075 3254 SER A CA 1
ATOM 570 C C . SER A 1 71 ? 57.31900 80.41200 15.68600 1.000 23.51861 3254 SER A C 1
ATOM 571 O O . SER A 1 71 ? 56.15000 80.78400 15.56200 1.000 26.50844 3254 SER A O 1
ATOM 574 N N . VAL A 1 72 ? 57.69300 79.13100 15.64900 1.000 25.11091 3255 VAL A N 1
ATOM 575 C CA . VAL A 1 72 ? 56.77500 78.01500 15.42100 1.000 22.57376 3255 VAL A CA 1
ATOM 576 C C . VAL A 1 72 ? 56.57200 77.26700 16.73200 1.000 24.13710 3255 VAL A C 1
ATOM 577 O O . VAL A 1 72 ? 57.53100 77.04700 17.48000 1.000 23.48703 3255 VAL A O 1
ATOM 581 N N . THR A 1 73 ? 55.32500 76.87800 17.01100 1.000 20.77618 3256 THR A N 1
ATOM 582 C CA . THR A 1 73 ? 54.99500 75.96500 18.10800 1.000 19.49707 3256 THR A CA 1
ATOM 583 C C . THR A 1 73 ? 54.45600 74.66000 17.53200 1.000 21.32624 3256 THR A C 1
ATOM 584 O O . THR A 1 73 ? 53.59400 74.68400 16.64900 1.000 21.73155 3256 THR A O 1
ATOM 588 N N . LEU A 1 74 ? 54.97600 73.53000 18.01300 1.000 20.86566 3257 LEU A N 1
ATOM 589 C CA . LEU A 1 74 ? 54.49500 72.20400 17.63600 1.000 20.30243 3257 LEU A CA 1
ATOM 590 C C . LEU A 1 74 ? 53.84900 71.55900 18.85900 1.000 21.80525 3257 LEU A C 1
ATOM 591 O O . LEU A 1 74 ? 54.48000 71.46100 19.91600 1.000 21.47889 3257 LEU A O 1
ATOM 596 N N . ILE A 1 75 ? 52.59400 71.14100 18.72300 1.000 20.48667 3258 ILE A N 1
ATOM 597 C CA . ILE A 1 75 ? 51.90400 70.38900 19.77200 1.000 18.07848 3258 ILE A CA 1
ATOM 598 C C . ILE A 1 75 ? 52.00700 68.91200 19.41600 1.000 20.92093 3258 ILE A C 1
ATOM 599 O O . ILE A 1 75 ? 51.62200 68.50500 18.31200 1.000 20.62879 3258 ILE A O 1
ATOM 604 N N . MET A 1 76 ? 52.52200 68.09300 20.33100 1.000 20.16558 3259 MET A N 1
ATOM 605 C CA . MET A 1 76 ? 52.74600 66.69100 19.99200 1.000 21.04463 3259 MET A CA 1
ATOM 606 C C . MET A 1 76 ? 52.34000 65.79300 21.15400 1.000 22.22898 3259 MET A C 1
ATOM 607 O O . MET A 1 76 ? 52.03100 66.25600 22.25200 1.000 20.64195 3259 MET A O 1
ATOM 612 N N . GLU A 1 77 ? 52.30100 64.49000 20.86900 1.000 21.83420 3260 GLU A N 1
ATOM 613 C CA . GLU A 1 77 ? 52.06200 63.47100 21.88900 1.000 21.22360 3260 GLU A CA 1
ATOM 614 C C . GLU A 1 77 ? 52.97000 63.68800 23.09300 1.000 24.42661 3260 GLU A C 1
ATOM 615 O O . GLU A 1 77 ? 54.16500 63.94600 22.94400 1.000 21.37625 3260 GLU A O 1
ATOM 621 N N . LEU A 1 78 ? 52.39800 63.59300 24.29200 1.000 21.29203 3261 LEU A N 1
ATOM 622 C CA . LEU A 1 78 ? 53.16900 63.70900 25.52400 1.000 21.58153 3261 LEU A CA 1
ATOM 623 C C . LEU A 1 78 ? 53.60400 62.32000 25.97700 1.000 22.23951 3261 LEU A C 1
ATOM 624 O O . LEU A 1 78 ? 52.76300 61.43100 26.15800 1.000 24.42661 3261 LEU A O 1
ATOM 629 N N . ALA A 1 79 ? 54.91000 62.13300 26.15200 1.000 21.85788 3262 ALA A N 1
ATOM 630 C CA . ALA A 1 79 ? 55.43300 60.95200 26.83800 1.000 21.68155 3262 ALA A CA 1
ATOM 631 C C . ALA A 1 79 ? 55.35200 61.24500 28.33200 1.000 20.61300 3262 ALA A C 1
ATOM 632 O O . ALA A 1 79 ? 56.21400 61.93100 28.88500 1.000 24.66612 3262 ALA A O 1
ATOM 634 N N . ALA A 1 80 ? 54.30000 60.75100 28.98200 1.000 23.13435 3263 ALA A N 1
ATOM 635 C CA . ALA A 1 80 ? 54.00400 61.19100 30.34300 1.000 25.39515 3263 ALA A CA 1
ATOM 636 C C . ALA A 1 80 ? 54.98700 60.62600 31.36400 1.000 30.54577 3263 ALA A C 1
ATOM 637 O O . ALA A 1 80 ? 55.04800 61.13000 32.49100 1.000 26.84532 3263 ALA A O 1
ATOM 639 N N . GLY A 1 81 ? 55.76600 59.60800 30.99900 1.000 24.78192 3264 GLY A N 1
ATOM 640 C CA . GLY A 1 81 ? 56.82000 59.18200 31.89700 1.000 24.61085 3264 GLY A CA 1
ATOM 641 C C . GLY A 1 81 ? 58.10200 59.98600 31.81600 1.000 25.58991 3264 GLY A C 1
ATOM 642 O O . GLY A 1 81 ? 59.03100 59.74000 32.59200 1.000 25.32935 3264 GLY A O 1
ATOM 643 N N . GLY A 1 82 ? 58.19300 60.93500 30.88900 1.000 23.94498 3265 GLY A N 1
ATOM 644 C CA . GLY A 1 82 ? 59.37000 61.77800 30.77400 1.000 25.13196 3265 GLY A CA 1
ATOM 645 C C . GLY A 1 82 ? 60.49700 61.11100 29.99700 1.000 22.40795 3265 GLY A C 1
ATOM 646 O O . GLY A 1 82 ? 60.29700 60.16600 29.22800 1.000 25.15828 3265 GLY A O 1
ATOM 647 N N . GLU A 1 83 ? 61.70500 61.63000 30.20600 1.000 22.20003 3266 GLU A N 1
ATOM 648 C CA . GLU A 1 83 ? 62.89000 61.09600 29.54400 1.000 20.64721 3266 GLU A CA 1
ATOM 649 C C . GLU A 1 83 ? 63.35000 59.81500 30.23600 1.000 20.71827 3266 GLU A C 1
ATOM 650 O O . GLU A 1 83 ? 63.34000 59.72200 31.46600 1.000 22.06844 3266 GLU A O 1
ATOM 656 N N . LEU A 1 84 ? 63.74200 58.81900 29.43200 1.000 19.60235 3267 LEU A N 1
ATOM 657 C CA . LEU A 1 84 ? 64.23600 57.55100 29.98500 1.000 18.56538 3267 LEU A CA 1
ATOM 658 C C . LEU A 1 84 ? 65.30100 57.76400 31.05800 1.000 20.93672 3267 LEU A C 1
ATOM 659 O O . LEU A 1 84 ? 65.21400 57.20300 32.16000 1.000 24.96352 3267 LEU A O 1
ATOM 664 N N . VAL A 1 85 ? 66.34100 58.53800 30.74700 1.000 21.41573 3268 VAL A N 1
ATOM 665 C CA . VAL A 1 85 ? 67.45700 58.66400 31.69000 1.000 21.16833 3268 VAL A CA 1
ATOM 666 C C . VAL A 1 85 ? 67.07000 59.56700 32.85700 1.000 22.57113 3268 VAL A C 1
ATOM 667 O O . VAL A 1 85 ? 67.03100 59.12700 34.01200 1.000 22.93696 3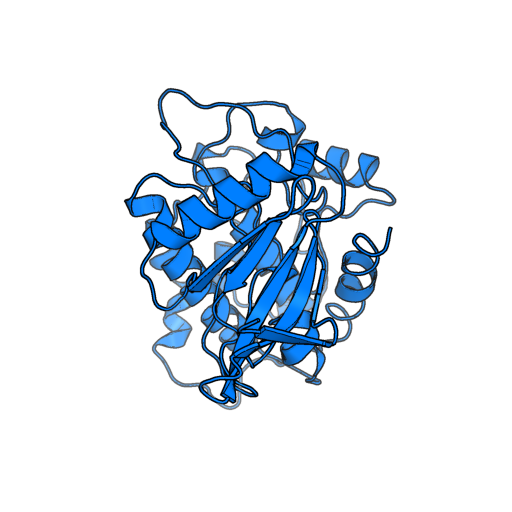268 VAL A O 1
ATOM 671 N N . ARG A 1 86 ? 66.74500 60.83500 32.57200 1.000 22.62903 3269 ARG A N 1
ATOM 672 C CA . ARG A 1 86 ? 66.52800 61.80100 33.65400 1.000 20.75512 3269 ARG A CA 1
ATOM 673 C C . ARG A 1 86 ? 65.38300 61.39100 34.57600 1.000 22.81589 3269 ARG A C 1
ATOM 674 O O . ARG A 1 86 ? 65.48000 61.56000 35.79900 1.000 24.89772 3269 ARG A O 1
ATOM 682 N N . ASP A 1 87 ? 64.28300 60.86000 34.02100 1.000 19.54445 3270 ASP A N 1
ATOM 683 C CA . ASP A 1 87 ? 63.04100 60.70200 34.78100 1.000 20.84987 3270 ASP A CA 1
ATOM 684 C C . ASP A 1 87 ? 62.70900 59.26400 35.15200 1.000 25.95838 3270 ASP A C 1
ATOM 685 O O . ASP A 1 87 ? 61.73100 59.03400 35.87600 1.000 25.27408 3270 ASP A O 1
ATOM 690 N N . ASN A 1 88 ? 63.49000 58.29200 34.69600 1.000 22.79747 3271 ASN A N 1
ATOM 691 C CA . ASN A 1 88 ? 63.16300 56.90300 34.98200 1.000 22.26846 3271 ASN A CA 1
ATOM 692 C C . ASN A 1 88 ? 64.37200 56.16900 35.55700 1.000 24.33713 3271 ASN A C 1
ATOM 693 O O . ASN A 1 88 ? 64.35700 55.80600 36.73600 1.000 26.08471 3271 ASN A O 1
ATOM 698 N N . LEU A 1 89 ? 65.43300 55.97800 34.76300 1.000 19.94713 3272 LEU A N 1
ATOM 699 C CA . LEU A 1 89 ? 66.62300 55.29500 35.27800 1.000 22.11055 3272 LEU A CA 1
ATOM 700 C C . LEU A 1 89 ? 67.20900 56.02200 36.48700 1.000 24.79508 3272 LEU A C 1
ATOM 701 O O . LEU A 1 89 ? 67.54400 55.39600 37.50000 1.000 24.51347 3272 LEU A O 1
ATOM 706 N N . LEU A 1 90 ? 67.33600 57.34400 36.41100 1.000 22.72904 3273 LEU A N 1
ATOM 707 C CA . LEU A 1 90 ? 67.97400 58.07000 37.50300 1.000 21.77893 3273 LEU A CA 1
ATOM 708 C C . LEU A 1 90 ? 67.04100 58.30100 38.69000 1.000 28.79819 3273 LEU A C 1
ATOM 709 O O . LEU A 1 90 ? 67.46600 58.90800 39.67900 1.000 29.96149 3273 LEU A O 1
ATOM 714 N N . ARG A 1 91 ? 65.79700 57.82200 38.62900 1.000 24.12921 3274 ARG A N 1
ATOM 715 C CA . ARG A 1 91 ? 64.94100 57.75700 39.81200 1.000 27.45856 3274 ARG A CA 1
ATOM 716 C C . ARG A 1 91 ? 65.11000 56.44700 40.56800 1.000 28.25076 3274 ARG A C 1
ATOM 717 O O . ARG A 1 91 ? 64.39200 56.21600 41.54800 1.000 32.38283 3274 ARG A O 1
ATOM 725 N N . ARG A 1 92 ? 66.01500 55.58100 40.12200 1.000 27.88755 3275 ARG A N 1
ATOM 726 C CA . ARG A 1 92 ? 66.24700 54.26000 40.69700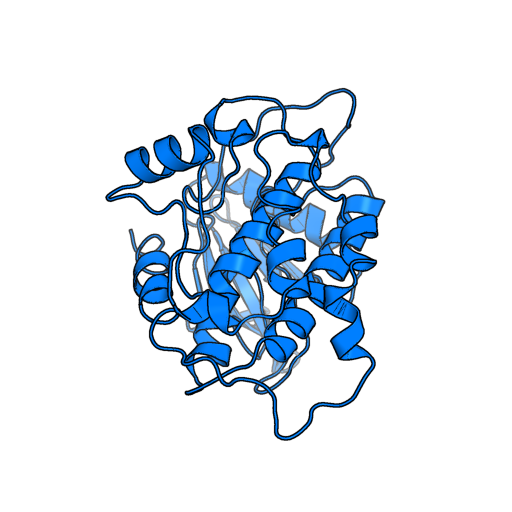 1.000 27.98493 3275 ARG A CA 1
ATOM 727 C C . ARG A 1 92 ? 67.65700 54.18900 41.26800 1.000 28.09284 3275 ARG A C 1
ATOM 728 O O . ARG A 1 92 ? 68.53400 54.97200 40.89700 1.000 29.38247 3275 ARG A O 1
ATOM 736 N N . ASP A 1 93 ? 67.87900 53.24000 42.18300 1.000 28.46394 3276 ASP A N 1
ATOM 737 C CA . ASP A 1 93 ? 69.24100 52.97200 42.63200 1.000 30.22468 3276 ASP A CA 1
ATOM 738 C C . ASP A 1 93 ? 69.97300 52.00900 41.70900 1.000 30.15362 3276 ASP A C 1
ATOM 739 O O . ASP A 1 93 ? 71.20400 52.09600 41.57500 1.000 27.61384 3276 ASP A O 1
ATOM 744 N N . TYR A 1 94 ? 69.24200 51.08300 41.08600 1.000 26.33474 3277 TYR A N 1
ATOM 745 C CA . TYR A 1 94 ? 69.82800 50.05600 40.23400 1.000 28.70081 3277 TYR A CA 1
ATOM 746 C C . TYR A 1 94 ? 68.92200 49.80100 39.04100 1.000 29.04559 3277 TYR A C 1
ATOM 747 O O . TYR A 1 94 ? 67.71000 50.01200 39.11100 1.000 28.25865 3277 TYR A O 1
ATOM 756 N N . TYR A 1 95 ? 69.52700 49.35500 37.93900 1.000 23.76074 3278 TYR A N 1
ATOM 757 C CA . TYR A 1 95 ? 68.80600 48.78900 36.80300 1.000 24.34502 3278 TYR A CA 1
ATOM 758 C C . TYR A 1 95 ? 69.62000 47.60500 36.29600 1.000 25.65834 3278 TYR A C 1
ATOM 759 O O . TYR A 1 95 ? 70.71400 47.32500 36.79600 1.000 23.58441 3278 TYR A O 1
ATOM 768 N N . THR A 1 96 ? 69.09000 46.89000 35.30400 1.000 22.71062 3279 THR A N 1
ATOM 769 C CA . THR A 1 96 ? 69.76600 45.70300 34.80400 1.000 22.35794 3279 THR A CA 1
ATOM 770 C C . THR A 1 96 ? 70.08700 45.83500 33.32400 1.000 22.37374 3279 THR A C 1
ATOM 771 O O . THR A 1 96 ? 69.52400 46.66700 32.60900 1.000 23.43702 3279 THR A O 1
ATOM 775 N N . GLU A 1 97 ? 71.00000 44.97000 32.87500 1.000 22.74220 3280 GLU A N 1
ATOM 776 C CA . GLU A 1 97 ? 71.27600 44.86600 31.44500 1.000 23.58704 3280 GLU A CA 1
ATOM 777 C C . GLU A 1 97 ? 70.01300 44.47900 30.67100 1.000 21.50258 3280 GLU A C 1
ATOM 778 O O . GLU A 1 97 ? 69.75700 44.99600 29.57300 1.000 21.38414 3280 GLU A O 1
ATOM 784 N N . ARG A 1 98 ? 69.19400 43.59300 31.24700 1.000 22.80537 3281 ARG A N 1
ATOM 785 C CA . ARG A 1 98 ? 67.94000 43.20100 30.60600 1.000 25.24776 3281 ARG A CA 1
ATOM 786 C C . ARG A 1 98 ? 66.98800 44.38900 30.43300 1.000 22.39479 3281 ARG A C 1
ATOM 787 O O . ARG A 1 98 ? 66.32600 44.51200 29.39300 1.000 25.12933 3281 ARG A O 1
ATOM 795 N N . ASP A 1 99 ? 66.89600 45.27200 31.43800 1.000 22.23688 3282 ASP A N 1
ATOM 796 C CA . ASP A 1 99 ? 66.13100 46.51100 31.26600 1.000 21.46047 3282 ASP A CA 1
ATOM 797 C C . ASP A 1 99 ? 66.60300 47.28000 30.03900 1.000 21.86578 3282 ASP A C 1
ATOM 798 O O . ASP A 1 99 ? 65.79000 47.74700 29.23200 1.000 22.91327 3282 ASP A O 1
ATOM 803 N N . ILE A 1 100 ? 67.92200 47.45100 29.90200 1.000 21.09990 3283 ILE A N 1
ATOM 804 C CA . ILE A 1 100 ? 68.45800 48.25000 28.80000 1.000 21.91052 3283 ILE A CA 1
ATOM 805 C C . ILE A 1 100 ? 68.15200 47.58700 27.45700 1.000 22.15792 3283 ILE A C 1
ATOM 806 O O . ILE A 1 100 ? 67.73300 48.25800 26.49900 1.000 21.58417 3283 ILE A O 1
ATOM 811 N N . ALA A 1 101 ? 68.33700 46.26200 27.36600 1.000 19.40496 3284 ALA A N 1
ATOM 812 C CA . ALA A 1 101 ? 67.98700 45.55300 26.13100 1.000 22.88432 3284 ALA A CA 1
ATOM 813 C C . ALA A 1 101 ? 66.51900 45.77500 25.75900 1.000 21.68681 3284 ALA A C 1
ATOM 814 O O . ALA A 1 101 ? 66.18500 45.96600 24.58100 1.000 21.98421 3284 ALA A O 1
ATOM 816 N N . HIS A 1 102 ? 65.63000 45.76000 26.75100 1.000 21.31835 3285 HIS A N 1
ATOM 817 C CA . HIS A 1 102 ? 64.21500 46.04100 26.50600 1.000 22.66851 3285 HIS A CA 1
ATOM 818 C C . HIS A 1 102 ? 64.01400 47.43300 25.89300 1.000 24.78718 3285 HIS A C 1
ATOM 819 O O . HIS A 1 102 ? 63.23800 47.59800 24.94000 1.000 23.26858 3285 HIS A O 1
ATOM 826 N N . TYR A 1 103 ? 64.71800 48.45000 26.41000 1.000 21.84209 3286 TYR A N 1
ATOM 827 C CA . TYR A 1 103 ? 64.57900 49.79900 25.85800 1.000 22.50796 3286 TYR A CA 1
ATOM 828 C C . TYR A 1 103 ? 65.20200 49.91000 24.47000 1.000 22.89485 3286 TYR A C 1
ATOM 829 O O . TYR A 1 103 ? 64.66000 50.60200 23.59700 1.000 21.64733 3286 TYR A O 1
ATOM 838 N N . ILE A 1 104 ? 66.36000 49.27800 24.26000 1.000 21.64996 3287 ILE A N 1
ATOM 839 C CA . ILE A 1 104 ? 67.05400 49.41800 22.98100 1.000 19.47865 3287 ILE A CA 1
ATOM 840 C C . ILE A 1 104 ? 66.30200 48.68000 21.87300 1.000 20.07083 3287 ILE A C 1
ATOM 841 O O . ILE A 1 104 ? 66.26200 49.14400 20.72300 1.000 20.91830 3287 ILE A O 1
ATOM 846 N N . ARG A 1 105 ? 65.69000 47.53400 22.18400 1.000 20.72880 3288 ARG A N 1
ATOM 847 C CA . ARG A 1 105 ? 64.92900 46.83200 21.15500 1.000 22.26846 3288 ARG A CA 1
ATOM 848 C C . ARG A 1 105 ? 63.78800 47.69900 20.63900 1.000 21.04989 3288 ARG A C 1
ATOM 849 O O . ARG A 1 105 ? 63.51000 47.72300 19.42900 1.000 21.86052 3288 ARG A O 1
ATOM 857 N N . GLN A 1 106 ? 63.10000 48.40300 21.54000 1.000 18.17060 3289 GLN A N 1
ATOM 858 C CA . GLN A 1 106 ? 62.02000 49.29400 21.11000 1.000 18.86279 3289 GLN A CA 1
ATOM 859 C C . GLN A 1 106 ? 62.55400 50.47300 20.30400 1.000 20.27085 3289 GLN A C 1
ATOM 860 O O . GLN A 1 106 ? 61.90600 50.93100 19.35200 1.000 22.53165 3289 GLN A O 1
ATOM 866 N N . THR A 1 107 ? 63.70200 51.01700 20.71900 1.000 19.76553 3290 THR A N 1
ATOM 867 C CA . THR A 1 107 ? 64.36100 52.06000 19.94100 1.000 20.15768 3290 THR A CA 1
ATOM 868 C C . THR A 1 107 ? 64.64700 51.58000 18.52400 1.000 22.35531 3290 THR A C 1
ATOM 869 O O . THR A 1 107 ? 64.42500 52.31700 17.55100 1.000 22.31057 3290 THR A O 1
ATOM 873 N N . LEU A 1 108 ? 65.11700 50.33400 18.39200 1.000 19.75500 3291 LEU A N 1
ATOM 874 C CA . LEU A 1 108 ? 65.40300 49.77300 17.07600 1.000 21.17886 3291 LEU A CA 1
ATOM 875 C C . LEU A 1 108 ? 64.13000 49.56600 16.27200 1.000 22.97907 3291 LEU A C 1
ATOM 876 O O . LEU A 1 108 ? 64.13600 49.74200 15.04700 1.000 22.35005 3291 LEU A O 1
ATOM 881 N N . TRP A 1 109 ? 63.03200 49.17000 16.92800 1.000 18.94701 3292 TRP A N 1
ATOM 882 C CA . TRP A 1 109 ? 61.76200 49.04900 16.20400 1.000 21.60522 3292 TRP A CA 1
ATOM 883 C C . TRP A 1 109 ? 61.31300 50.39600 15.64300 1.000 23.01592 3292 TRP A C 1
ATOM 884 O O . TRP A 1 109 ? 60.78700 50.46800 14.52300 1.000 22.71588 3292 TRP A O 1
ATOM 895 N N . GLY A 1 110 ? 61.47300 51.47100 16.42500 1.000 20.99725 3293 GLY A N 1
ATOM 896 C CA . GLY A 1 110 ? 61.17000 52.79700 15.91000 1.000 20.08399 3293 GLY A CA 1
ATOM 897 C C . GLY A 1 110 ? 62.05900 53.17100 14.73900 1.000 23.59230 3293 GLY A C 1
ATOM 898 O O . GLY A 1 110 ? 61.57500 53.62600 13.70200 1.000 20.88935 3293 GLY A O 1
ATOM 899 N N . LEU A 1 111 ? 63.37600 52.98100 14.89200 1.000 20.40245 3294 LEU A N 1
ATOM 900 C CA . LEU A 1 111 ? 64.30700 53.26900 13.79600 1.000 20.43140 3294 LEU A CA 1
ATOM 901 C C . LEU A 1 111 ? 64.01300 52.41200 12.57600 1.000 20.63668 3294 LEU A C 1
ATOM 902 O O . LEU A 1 111 ? 64.13600 52.87600 11.43400 1.000 24.15026 3294 LEU A O 1
ATOM 907 N N . GLU A 1 112 ? 63.64700 51.15000 12.79100 1.000 20.49983 3295 GLU A N 1
ATOM 908 C CA . GLU A 1 112 ? 63.35800 50.27300 11.65800 1.000 20.68143 3295 GLU A CA 1
ATOM 909 C C . GLU A 1 112 ? 62.19700 50.80900 10.82500 1.000 24.58979 3295 GLU A C 1
ATOM 910 O O . GLU A 1 112 ? 62.23200 50.75800 9.58700 1.000 22.60797 3295 GLU A O 1
ATOM 916 N N . HIS A 1 113 ? 61.15500 51.31400 11.49100 1.000 21.42099 3296 HIS A N 1
ATOM 917 C CA . HIS A 1 113 ? 60.02100 51.92000 10.78800 1.000 20.96304 3296 HIS A CA 1
ATOM 918 C C . HIS A 1 113 ? 60.48000 53.08000 9.90400 1.000 22.45796 3296 HIS A C 1
ATOM 919 O O . HIS A 1 113 ? 60.03100 53.21800 8.75800 1.000 22.08686 3296 HIS A O 1
ATOM 926 N N . MET A 1 114 ? 61.38700 53.91300 10.41900 1.000 21.95263 3297 MET A N 1
ATOM 927 C CA . MET A 1 114 ? 61.92300 55.03600 9.65100 1.000 20.64984 3297 MET A CA 1
ATOM 928 C C . MET A 1 114 ? 62.80200 54.55300 8.50200 1.000 21.64733 3297 MET A C 1
ATOM 929 O O . MET A 1 114 ? 62.64600 54.99800 7.36000 1.000 22.93433 3297 MET A O 1
ATOM 934 N N . HIS A 1 115 ? 63.75500 53.66200 8.79500 1.000 21.22886 3298 HIS A N 1
ATOM 935 C CA . HIS A 1 115 ? 64.66800 53.19200 7.75300 1.000 22.77642 3298 HIS A CA 1
ATOM 936 C C . HIS A 1 115 ? 63.90700 52.51000 6.62600 1.000 24.48188 3298 HIS A C 1
ATOM 937 O O . HIS A 1 115 ? 64.26500 52.65700 5.44500 1.000 24.68717 3298 HIS A O 1
ATOM 944 N N . GLU A 1 116 ? 62.84800 51.76700 6.96700 1.000 23.17383 3299 GLU A N 1
ATOM 945 C CA . GLU A 1 116 ? 62.05300 51.08200 5.94400 1.000 26.45844 3299 GLU A CA 1
ATOM 946 C C . GLU A 1 116 ? 61.47700 52.04800 4.92000 1.000 31.65380 3299 GLU A C 1
ATOM 947 O O . GLU A 1 116 ? 61.32700 51.69100 3.74200 1.000 30.43523 3299 GLU A O 1
ATOM 953 N N . MET A 1 117 ? 61.11700 53.25800 5.33300 1.000 27.06114 3300 MET A N 1
ATOM 954 C CA . MET A 1 117 ? 60.58300 54.22500 4.38500 1.000 29.59565 3300 MET A CA 1
ATOM 955 C C . MET A 1 117 ? 61.65200 55.18700 3.87700 1.000 32.18281 3300 MET A C 1
ATOM 956 O O . MET A 1 117 ? 61.32300 56.22300 3.28600 1.000 33.65667 3300 MET A O 1
ATOM 961 N N . GLY A 1 118 ? 62.92400 54.85600 4.09200 1.000 28.19549 3301 GLY A N 1
ATOM 962 C CA . GLY A 1 118 ? 64.01800 55.60100 3.50700 1.000 28.79293 3301 GLY A CA 1
ATOM 963 C C . GLY A 1 118 ? 64.45300 56.82100 4.28400 1.000 27.88755 3301 GLY A C 1
ATOM 964 O O . GLY A 1 118 ? 65.10300 57.69700 3.70700 1.000 27.09535 3301 GLY A O 1
ATOM 965 N N . VAL A 1 119 ? 64.14100 56.89800 5.58000 1.000 24.40556 3302 VAL A N 1
ATOM 966 C CA . VAL A 1 119 ? 64.43600 58.07300 6.40100 1.000 22.81326 3302 VAL A CA 1
ATOM 967 C C . VAL A 1 119 ? 65.38700 57.69200 7.53300 1.000 23.07382 3302 VAL A C 1
ATOM 968 O O . VAL A 1 119 ? 65.13600 56.72300 8.25600 1.000 23.56072 3302 VAL A O 1
ATOM 972 N N . GLY A 1 120 ? 66.45700 58.47400 7.70200 1.000 23.10277 3303 GLY A N 1
ATOM 973 C CA . GLY A 1 120 ? 67.35100 58.34700 8.84000 1.000 21.45520 3303 GLY A CA 1
ATOM 974 C C . GLY A 1 120 ? 67.00800 59.37900 9.90100 1.000 23.20278 3303 GLY A C 1
ATOM 975 O O . GLY A 1 120 ? 66.53200 60.47300 9.59400 1.000 20.86566 3303 GLY A O 1
ATOM 976 N N . HIS A 1 121 ? 67.22800 59.01400 11.16800 1.000 18.49432 3304 HIS A N 1
ATOM 977 C CA . HIS A 1 121 ? 66.90700 59.92600 12.26500 1.000 20.46561 3304 HIS A CA 1
ATOM 978 C C . HIS A 1 121 ? 67.90900 61.07100 12.33600 1.000 22.42111 3304 HIS A C 1
ATOM 979 O O . HIS A 1 121 ? 67.52800 62.24500 12.44500 1.000 19.32863 3304 HIS A O 1
ATOM 986 N N . MET A 1 122 ? 69.20000 60.74100 12.30400 1.000 20.74459 3305 MET A N 1
ATOM 987 C CA . MET A 1 122 ? 70.34700 61.62100 12.12100 1.000 21.41836 3305 MET A CA 1
ATOM 988 C C . MET A 1 122 ? 70.76400 62.33500 13.40000 1.000 23.22910 3305 MET A C 1
ATOM 989 O O . MET A 1 122 ? 71.83200 62.94500 13.41000 1.000 29.54828 3305 MET A O 1
ATOM 994 N N . GLY A 1 123 ? 69.97500 62.28600 14.48000 1.000 22.01580 3306 GLY A N 1
ATOM 995 C CA . GLY A 1 123 ? 70.30800 63.07300 15.65500 1.000 23.00276 3306 GLY A CA 1
ATOM 996 C C . GLY A 1 123 ? 69.98600 62.41100 16.98400 1.000 21.43941 3306 GLY A C 1
ATOM 997 O O . GLY A 1 123 ? 69.64400 63.09300 17.95500 1.000 23.58704 3306 GLY A O 1
ATOM 998 N N . LEU A 1 124 ? 70.12200 61.09200 17.06200 1.000 18.95754 3307 LEU A N 1
ATOM 999 C CA . LEU A 1 124 ? 69.71600 60.37700 18.26900 1.000 18.26798 3307 LEU A CA 1
ATOM 1000 C C . LEU A 1 124 ? 70.72500 60.60400 19.39600 1.000 22.00790 3307 LEU A C 1
ATOM 1001 O O . LEU A 1 124 ? 71.93800 60.48100 19.18800 1.000 22.56586 3307 LEU A O 1
ATOM 1006 N N . THR A 1 125 ? 70.22000 60.96800 20.58200 1.000 19.87080 3308 THR A N 1
ATOM 1007 C CA . THR A 1 125 ? 71.03000 61.09600 21.79400 1.000 23.50019 3308 THR A CA 1
ATOM 1008 C C . THR A 1 125 ? 70.27100 60.44200 22.94400 1.000 18.44695 3308 THR A C 1
ATOM 1009 O O . THR A 1 125 ? 69.11800 60.03900 22.79600 1.000 21.67102 3308 THR A O 1
ATOM 1013 N N . ILE A 1 126 ? 70.92000 60.35300 24.11300 1.000 20.77618 3309 ILE A N 1
ATOM 1014 C CA . ILE A 1 126 ? 70.26200 59.70700 25.23800 1.000 22.57376 3309 ILE A CA 1
ATOM 1015 C C . ILE A 1 126 ? 69.01700 60.45200 25.69800 1.000 26.70847 3309 ILE A C 1
ATOM 1016 O O . ILE A 1 126 ? 68.13200 59.83200 26.29100 1.000 28.32971 3309 ILE A O 1
ATOM 1021 N N . LYS A 1 127 ? 68.90400 61.76200 25.43900 1.000 23.00539 3310 LYS A N 1
ATOM 1022 C CA . LYS A 1 127 ? 67.70900 62.48200 25.87200 1.000 24.66348 3310 LYS A CA 1
ATOM 1023 C C . LYS A 1 127 ? 66.49200 62.22800 24.98900 1.000 25.38989 3310 LYS A C 1
ATOM 1024 O O . LYS A 1 127 ? 65.38200 62.63800 25.35000 1.000 26.34790 3310 LYS A O 1
ATOM 1030 N N . ASP A 1 128 ? 66.66000 61.58100 23.84100 1.000 22.60534 3311 ASP A N 1
ATOM 1031 C CA . ASP A 1 128 ? 65.56800 61.45800 22.88700 1.000 21.05779 3311 ASP A CA 1
ATOM 1032 C C . ASP A 1 128 ? 64.77400 60.17200 23.07400 1.000 23.55019 3311 ASP A C 1
ATOM 1033 O O . ASP A 1 128 ? 63.84500 59.89900 22.30700 1.000 23.11330 3311 ASP A O 1
ATOM 1038 N N . LEU A 1 129 ? 65.13700 59.36700 24.06700 1.000 21.01041 3312 LEU A N 1
ATOM 1039 C CA . LEU A 1 129 ? 64.39100 58.17500 24.43600 1.000 20.09978 3312 LEU A CA 1
ATOM 1040 C C . LEU A 1 129 ? 63.46500 58.56800 25.58000 1.000 20.95778 3312 LEU A C 1
ATOM 1041 O O . LEU A 1 129 ? 63.93300 59.03400 26.62600 1.000 20.68669 3312 LEU A O 1
ATOM 1046 N N . LEU A 1 130 ? 62.16200 58.41000 25.36900 1.000 20.09978 3313 LEU A N 1
ATOM 1047 C CA . LEU A 1 130 ? 61.15400 58.82200 26.33600 1.000 21.37098 3313 LEU A CA 1
ATOM 1048 C C . LEU A 1 130 ? 60.34500 57.60900 26.78600 1.000 20.04977 3313 LEU A C 1
ATOM 1049 O O . LEU A 1 130 ? 60.32400 56.58100 26.11400 1.000 22.14739 3313 LEU A O 1
ATOM 1054 N N . ILE A 1 131 ? 59.64300 57.73900 27.91700 1.000 20.11557 3314 ILE A N 1
ATOM 1055 C CA . ILE A 1 131 ? 58.77300 56.68500 28.43600 1.000 20.62879 3314 ILE A CA 1
ATOM 1056 C C . ILE A 1 131 ? 57.33400 57.20500 28.43600 1.000 22.01317 3314 ILE A C 1
ATOM 1057 O O . ILE A 1 131 ? 57.07200 58.31800 28.90800 1.000 23.57651 3314 ILE A O 1
ATOM 1062 N N . SER A 1 132 ? 56.39800 56.39200 27.92200 1.000 22.68167 3315 SER A N 1
ATOM 1063 C CA . SER A 1 132 ? 55.07300 56.90900 27.57200 1.000 26.45317 3315 SER A CA 1
ATOM 1064 C C . SER A 1 132 ? 54.16900 57.15700 28.77800 1.000 26.70847 3315 SER A C 1
ATOM 1065 O O . SER A 1 132 ? 53.32200 58.05700 28.71800 1.000 26.92165 3315 SER A O 1
ATOM 1068 N N . VAL A 1 133 ? 54.27700 56.35900 29.85400 1.000 26.61372 3316 VAL A N 1
ATOM 1069 C CA . VAL A 1 133 ? 53.45200 56.56100 31.04300 1.000 26.92691 3316 VAL A CA 1
ATOM 1070 C C . VAL A 1 133 ? 54.34000 56.55300 32.28400 1.000 30.39575 3316 VAL A C 1
ATOM 1071 O O . VAL A 1 133 ? 55.40900 55.93900 32.30200 1.000 28.60869 3316 VAL A O 1
ATOM 1075 N N . VAL A 1 134 ? 53.89100 57.25600 33.33200 1.000 28.14811 3317 VAL A N 1
ATOM 1076 C CA . VAL A 1 134 ? 54.63500 57.25800 34.59000 1.000 30.55630 3317 VAL A CA 1
ATOM 1077 C C . VAL A 1 134 ? 54.80400 55.82600 35.08100 1.000 33.13555 3317 VAL A C 1
ATOM 1078 O O . VAL A 1 134 ? 53.83700 55.05700 35.15500 1.000 31.69327 3317 VAL A O 1
ATOM 1082 N N . GLY A 1 135 ? 56.04700 55.44800 35.37800 1.000 29.87463 3318 GLY A N 1
ATOM 1083 C CA . GLY A 1 135 ? 56.35400 54.10300 35.82500 1.000 33.15398 3318 GLY A CA 1
ATOM 1084 C C . GLY A 1 135 ? 56.32000 53.04000 34.75200 1.000 33.04080 3318 GLY A C 1
ATOM 1085 O O . GLY A 1 135 ? 56.42600 51.85200 35.07900 1.000 33.29873 3318 GLY A O 1
ATOM 1086 N N . GLY A 1 136 ? 56.19100 53.42500 33.47800 1.000 30.16941 3319 GLY A N 1
ATOM 1087 C CA . GLY A 1 136 ? 55.99800 52.47200 32.40300 1.000 31.45640 3319 GLY A CA 1
ATOM 1088 C C . GLY A 1 136 ? 57.29700 52.01000 31.75900 1.000 30.83264 3319 GLY A C 1
ATOM 1089 O O . GLY A 1 136 ? 58.40500 52.34600 32.18200 1.000 27.52962 3319 GLY A O 1
ATOM 1090 N N . ASP A 1 137 ? 57.14100 51.20900 30.69600 1.000 29.10349 3320 ASP A N 1
ATOM 1091 C CA . ASP A 1 137 ? 58.31200 50.66100 30.02100 1.000 27.15062 3320 ASP A CA 1
ATOM 1092 C C . ASP A 1 137 ? 58.20400 50.73500 28.49900 1.000 28.65870 3320 ASP A C 1
ATOM 1093 O O . ASP A 1 137 ? 58.97600 50.05900 27.80300 1.000 28.40341 3320 ASP A O 1
ATOM 1098 N N . ILE A 1 138 ? 57.27800 51.53500 27.96600 1.000 26.68741 3321 ILE A N 1
ATOM 1099 C CA . ILE A 1 138 ? 57.14600 51.71800 26.52400 1.000 24.57926 3321 ILE A CA 1
ATOM 1100 C C . ILE A 1 138 ? 57.95000 52.94200 26.11100 1.000 24.75034 3321 ILE A C 1
ATOM 1101 O O . ILE A 1 138 ? 57.72700 54.04600 26.62700 1.000 22.57113 3321 ILE A O 1
ATOM 1106 N N . ILE A 1 139 ? 58.85300 52.75300 25.14100 1.000 20.29191 3322 ILE A N 1
ATOM 1107 C CA . ILE A 1 139 ? 59.76100 53.78700 24.66000 1.000 18.97859 3322 ILE A CA 1
ATOM 1108 C C . ILE A 1 139 ? 59.07500 54.59300 23.56100 1.000 23.08171 3322 ILE A C 1
ATOM 1109 O O . ILE A 1 139 ? 58.39000 54.03300 22.70000 1.000 22.22635 3322 ILE A O 1
ATOM 1114 N N . LYS A 1 140 ? 59.27000 55.91100 23.57800 1.000 21.45520 3323 LYS A N 1
ATOM 1115 C CA . LYS A 1 140 ? 58.91400 56.77400 22.45500 1.000 19.04965 3323 LYS A CA 1
ATOM 1116 C C . LYS A 1 140 ? 60.17700 57.49900 22.02200 1.000 23.08698 3323 LYS A C 1
ATOM 1117 O O . LYS A 1 140 ? 60.82200 58.16000 22.84100 1.000 22.20793 3323 LYS A O 1
ATOM 1123 N N . VAL A 1 141 ? 60.53200 57.37000 20.74900 1.000 22.43164 3324 VAL A N 1
ATOM 1124 C CA . VAL A 1 141 ? 61.67100 58.08200 20.18000 1.000 22.66588 3324 VAL A CA 1
ATOM 1125 C C . VAL A 1 1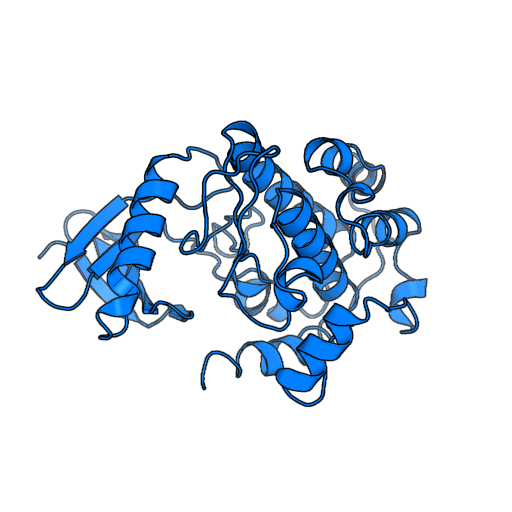41 ? 61.17700 59.43000 19.67600 1.000 21.928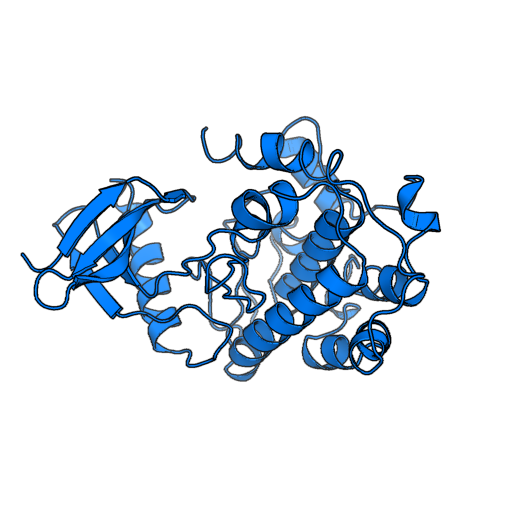95 3324 VAL A C 1
ATOM 1126 O O . VAL A 1 141 ? 60.09000 59.52400 19.09400 1.000 20.88408 3324 VAL A O 1
ATOM 1130 N N . SER A 1 142 ? 61.97500 60.47500 19.88100 1.000 21.75524 3325 SER A N 1
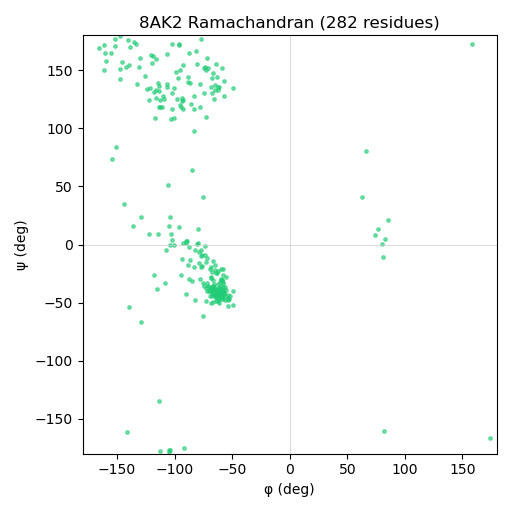ATOM 1131 C CA A SER A 1 142 ? 61.58500 61.84600 19.59800 0.650 25.15302 3325 SER A CA 1
ATOM 1132 C CA B SER A 1 142 ? 61.54000 61.80900 19.48300 0.350 25.20039 3325 SER A CA 1
ATOM 1133 C C . SER A 1 142 ? 62.71600 62.55600 18.86400 1.000 28.19812 3325 SER A C 1
ATOM 1134 O O . SER A 1 142 ? 63.77900 61.97600 18.60400 1.000 24.23448 3325 SER A O 1
ATOM 1139 N N . ASP A 1 143 ? 62.47800 63.84500 18.58100 1.000 22.36321 3326 ASP A N 1
ATOM 1140 C CA . ASP A 1 143 ? 63.40300 64.81900 17.99700 1.000 25.15038 3326 ASP A CA 1
ATOM 1141 C C . ASP A 1 143 ? 63.79900 64.50700 16.56000 1.000 25.47148 3326 ASP A C 1
ATOM 1142 O O . ASP A 1 143 ? 64.89800 64.00800 16.29200 1.000 23.82128 3326 ASP A O 1
ATOM 1147 N N . PHE A 1 144 ? 62.93200 64.86300 15.62100 1.000 19.87344 3327 PHE A N 1
ATOM 1148 C CA . PHE A 1 144 ? 63.16300 64.56700 14.21800 1.000 20.33402 3327 PHE A CA 1
ATOM 1149 C C . PHE A 1 144 ? 63.61300 65.80000 13.44100 1.000 20.87619 3327 PHE A C 1
ATOM 1150 O O . PHE A 1 144 ? 63.45200 65.84100 12.21900 1.000 22.60797 3327 PHE A O 1
ATOM 1158 N N . GLY A 1 145 ? 64.18700 66.79200 14.13000 1.000 22.70272 3328 GLY A N 1
ATOM 1159 C CA . GLY A 1 145 ? 64.59200 68.02300 13.46300 1.000 21.06568 3328 GLY A CA 1
ATOM 1160 C C . GLY A 1 145 ? 65.62800 67.81600 12.37500 1.000 24.89246 3328 GLY A C 1
ATOM 1161 O O . GLY A 1 145 ? 65.64800 68.55600 11.39200 1.000 24.33186 3328 GLY A O 1
ATOM 1162 N N . LEU A 1 146 ? 66.50600 66.82200 12.53400 1.000 22.72115 3329 LEU A N 1
ATOM 1163 C CA . LEU A 1 146 ? 67.55100 66.55500 11.54300 1.000 20.56299 3329 LEU A CA 1
ATOM 1164 C C . LEU A 1 146 ? 67.21800 65.38700 10.61700 1.000 22.28425 3329 LEU A C 1
ATOM 1165 O O . LEU A 1 146 ? 68.00900 65.08100 9.71200 1.000 22.72378 3329 LEU A O 1
ATOM 1170 N N . SER A 1 147 ? 66.07100 64.74800 10.79800 1.000 21.91315 3330 SER A N 1
ATOM 1171 C CA . SER A 1 147 ? 65.75300 63.53500 10.04700 1.000 20.09451 3330 SER A CA 1
ATOM 1172 C C . SER A 1 147 ? 65.58100 63.83300 8.55600 1.000 24.47399 3330 SER A C 1
ATOM 1173 O O . SER A 1 147 ? 65.14000 64.91900 8.16400 1.000 24.45556 3330 SER A O 1
ATOM 1176 N N . ARG A 1 148 ? 65.95000 62.86300 7.71300 1.000 22.85274 3331 ARG A N 1
ATOM 1177 C CA . ARG A 1 148 ? 65.89900 63.13300 6.28100 1.000 25.12143 3331 ARG A CA 1
ATOM 1178 C C . ARG A 1 148 ? 65.86400 61.85300 5.45900 1.000 23.63968 3331 ARG A C 1
ATOM 1179 O O . ARG A 1 148 ? 66.28600 60.78400 5.90400 1.000 24.62927 3331 ARG A O 1
ATOM 1187 N N . LYS A 1 149 ? 65.36300 61.99500 4.23000 1.000 21.93684 3332 LYS A N 1
ATOM 1188 C CA . LYS A 1 149 ? 65.42500 60.91400 3.25600 1.000 25.63992 3332 LYS A CA 1
ATOM 1189 C C . LYS A 1 149 ? 66.87000 60.66900 2.85400 1.000 31.02214 3332 LYS A C 1
ATOM 1190 O O . LYS A 1 149 ? 67.59900 61.60800 2.52600 1.000 32.94342 3332 LYS A O 1
ATOM 1196 N N . ILE A 1 150 ? 67.29300 59.40900 2.89800 1.000 25.51622 3333 ILE A N 1
ATOM 1197 C CA . ILE A 1 150 ? 68.64200 59.01500 2.50400 1.000 25.05827 3333 ILE A CA 1
ATOM 1198 C C . ILE A 1 150 ? 68.54900 58.22000 1.20900 1.000 31.07741 3333 ILE A C 1
ATOM 1199 O O . ILE A 1 150 ? 67.76100 57.27100 1.11100 1.000 26.96376 3333 ILE A O 1
ATOM 1204 N N . ASN A 1 151 ? 69.33300 58.63000 0.21300 1.000 24.30818 3334 ASN A N 1
ATOM 1205 C CA . ASN A 1 151 ? 69.57400 57.85800 -1.00500 1.000 25.37673 3334 ASN A CA 1
ATOM 1206 C C . ASN A 1 151 ? 70.93800 57.20200 -0.81400 1.000 35.11474 3334 ASN A C 1
ATOM 1207 O O . ASN A 1 151 ? 71.96600 57.88600 -0.83000 1.000 30.24573 3334 ASN A O 1
ATOM 1212 N N . ARG A 1 152 ? 70.94700 55.87800 -0.61800 1.000 30.43786 3335 ARG A N 1
ATOM 1213 C CA . ARG A 1 152 ? 72.18800 55.17300 -0.29900 1.000 31.28533 3335 ARG A CA 1
ATOM 1214 C C . ARG A 1 152 ? 73.24600 55.32300 -1.37900 1.000 33.25136 3335 ARG A C 1
ATOM 1215 O O . ARG A 1 152 ? 74.43100 55.11500 -1.10100 1.000 34.30938 3335 ARG A O 1
ATOM 1223 N N . HIS A 1 153 ? 72.84800 55.65800 -2.60300 1.000 30.80106 3336 HIS A N 1
ATOM 1224 C CA . HIS A 1 153 ? 73.77100 55.80100 -3.71900 1.000 30.64052 3336 HIS A CA 1
ATOM 1225 C C . HIS A 1 153 ? 74.07300 57.26000 -4.04800 1.000 34.88313 3336 HIS A C 1
ATOM 1226 O O . HIS A 1 153 ? 74.71100 57.53600 -5.07100 1.000 35.35424 3336 HIS A O 1
ATOM 1233 N N . ASN A 1 154 ? 73.63000 58.20300 -3.20200 1.000 34.13830 3337 ASN A N 1
ATOM 1234 C CA . ASN A 1 154 ? 73.88200 59.63400 -3.38600 1.000 36.55965 3337 ASN A CA 1
ATOM 1235 C C . ASN A 1 154 ? 73.81800 60.28800 -2.00200 1.000 28.44025 3337 ASN A C 1
ATOM 1236 O O . ASN A 1 154 ? 72.86300 60.97100 -1.62300 1.000 32.73814 3337 ASN A O 1
ATOM 1241 N N . LEU A 1 155 ? 74.86200 60.05000 -1.21000 1.000 29.73778 3338 LEU A N 1
ATOM 1242 C CA . LEU A 1 155 ? 74.91200 60.52000 0.17100 1.000 27.80860 3338 LEU A CA 1
ATOM 1243 C C . LEU A 1 155 ? 75.31400 61.99000 0.24600 1.000 31.03793 3338 LEU A C 1
ATOM 1244 O O . LEU A 1 155 ? 75.99300 62.51800 -0.64000 1.000 30.37733 3338 LEU A O 1
ATOM 1249 N N . SER A 1 156 ? 74.90400 62.64400 1.33100 1.000 32.01700 3339 SER A N 1
ATOM 1250 C CA . SER A 1 156 ? 75.21700 64.04600 1.58800 1.000 30.22204 3339 SER A CA 1
ATOM 1251 C C . SER A 1 156 ? 75.77200 64.17000 2.99800 1.000 30.20362 3339 SER A C 1
ATOM 1252 O O . SER A 1 156 ? 75.56100 63.29500 3.83900 1.000 28.84820 3339 SER A O 1
ATOM 1255 N N . THR A 1 157 ? 76.46800 65.27500 3.26200 1.000 28.25339 3340 THR A N 1
ATOM 1256 C CA . THR A 1 157 ? 77.00500 65.47800 4.60400 1.000 27.85334 3340 THR A CA 1
ATOM 1257 C C . THR A 1 157 ? 75.88700 65.79600 5.59300 1.000 28.82451 3340 THR A C 1
ATOM 1258 O O . THR A 1 157 ? 74.77500 66.18100 5.22300 1.000 28.04547 3340 THR A O 1
ATOM 1262 N N . LEU A 1 158 ? 76.19100 65.59500 6.87200 1.000 23.33174 3341 LEU A N 1
ATOM 1263 C CA . LEU A 1 158 ? 75.33200 66.01500 7.97500 1.000 26.70847 3341 LEU A CA 1
ATOM 1264 C C . LEU A 1 158 ? 76.08500 67.10200 8.72400 1.000 27.01903 3341 LEU A C 1
ATOM 1265 O O . LEU A 1 158 ? 77.17600 66.85200 9.24400 1.000 26.04260 3341 LEU A O 1
ATOM 1270 N N . ASP A 1 159 ? 75.51800 68.30500 8.76300 1.000 26.25841 3342 ASP A N 1
ATOM 1271 C CA . ASP A 1 159 ? 76.26600 69.47700 9.19500 1.000 25.93732 3342 ASP A CA 1
ATOM 1272 C C . ASP A 1 159 ? 75.94600 69.91500 10.61700 1.000 28.91926 3342 ASP A C 1
ATOM 1273 O O . ASP A 1 159 ? 76.47500 70.93800 11.06600 1.000 28.42972 3342 ASP A O 1
ATOM 1278 N N . TYR A 1 160 ? 75.10400 69.17400 11.33100 1.000 25.08722 3343 TYR A N 1
ATOM 1279 C CA . TYR A 1 160 ? 74.62100 69.57100 12.64600 1.000 25.46621 3343 TYR A CA 1
ATOM 1280 C C . TYR A 1 160 ? 74.59000 68.35400 13.55600 1.000 27.36907 3343 TYR A C 1
ATOM 1281 O O . TYR A 1 160 ? 74.44300 67.22300 13.08700 1.000 24.57926 3343 TYR A O 1
ATOM 1290 N N . GLY A 1 161 ? 74.69200 68.59500 14.85600 1.000 25.87679 3344 GLY A N 1
ATOM 1291 C CA . GLY A 1 161 ? 74.46900 67.54000 15.82800 1.000 28.27444 3344 GLY A CA 1
ATOM 1292 C C . GLY A 1 161 ? 75.12300 67.85400 17.15400 1.000 32.90658 3344 GLY A C 1
ATOM 1293 O O . GLY A 1 161 ? 75.85000 68.82900 17.30500 1.000 31.78802 3344 GLY A O 1
ATOM 1294 N N . MET A 1 162 ? 74.83300 66.99700 18.13400 1.000 25.33462 3345 MET A N 1
ATOM 1295 C CA . MET A 1 162 ? 75.43100 67.10800 19.46400 1.000 21.70523 3345 MET A CA 1
ATOM 1296 C C . MET A 1 162 ? 76.77500 66.38800 19.45000 1.000 23.98445 3345 MET A C 1
ATOM 1297 O O . MET A 1 162 ? 76.81700 65.18600 19.13100 1.000 22.72378 3345 MET A O 1
ATOM 1302 N N . PRO A 1 163 ? 77.88400 67.07400 19.74900 1.000 24.11605 3346 PRO A N 1
ATOM 1303 C CA . PRO A 1 163 ? 79.20900 66.51300 19.43500 1.000 20.99989 3346 PRO A CA 1
ATOM 1304 C C . PRO A 1 163 ? 79.50100 65.17800 20.10000 1.000 23.33964 3346 PRO A C 1
ATOM 1305 O O . PRO A 1 163 ? 80.24000 64.36600 19.52800 1.000 25.04248 3346 PRO A O 1
ATOM 1309 N N . GLU A 1 164 ? 78.94100 64.91300 21.28100 1.000 20.17610 3347 GLU A N 1
ATOM 1310 C CA . GLU A 1 164 ? 79.21500 63.65800 21.96600 1.000 23.50019 3347 GLU A CA 1
ATOM 1311 C C . GLU A 1 164 ? 78.45600 62.48200 21.36600 1.000 21.40783 3347 GLU A C 1
ATOM 1312 O O . GLU A 1 164 ? 78.69300 61.34200 21.78200 1.000 24.38450 3347 GLU A O 1
ATOM 1318 N N . PHE A 1 165 ? 77.56700 62.71900 20.38100 1.000 22.36847 3348 PHE A N 1
ATOM 1319 C CA . PHE A 1 165 ? 76.80700 61.62900 19.78200 1.000 21.62101 3348 PHE A CA 1
ATOM 1320 C C . PHE A 1 165 ? 76.86300 61.61600 18.25600 1.000 23.73179 3348 PHE A C 1
ATOM 1321 O O . PHE A 1 165 ? 75.99300 61.01400 17.62000 1.000 25.40831 3348 PHE A O 1
ATOM 1329 N N . VAL A 1 166 ? 77.88600 62.19500 17.64000 1.000 21.64470 3349 VAL A N 1
ATOM 1330 C CA . VAL A 1 166 ? 78.03300 62.09900 16.19100 1.000 23.90550 3349 VAL A CA 1
ATOM 1331 C C . VAL A 1 166 ? 78.97900 60.94800 15.86500 1.000 24.18974 3349 VAL A C 1
ATOM 1332 O O . VAL A 1 166 ? 79.59300 60.35000 16.74100 1.000 26.09787 3349 VAL A O 1
ATOM 1336 N N . SER A 1 167 ? 79.07600 60.61600 14.58500 1.000 23.63968 3350 SER A N 1
ATOM 1337 C CA . SER A 1 167 ? 79.87800 59.51000 14.09000 1.000 21.31308 3350 SER A CA 1
ATOM 1338 C C . SER A 1 167 ? 81.13100 60.02800 13.39300 1.000 22.66324 3350 SER A C 1
ATOM 1339 O O . SER A 1 167 ? 81.20800 61.21200 13.05200 1.000 23.93971 3350 SER A O 1
ATOM 1342 N N . PRO A 1 168 ? 82.13800 59.16500 13.15800 1.000 24.72928 3351 PRO A N 1
ATOM 1343 C CA . PRO A 1 168 ? 83.35400 59.64000 12.47000 1.000 25.46095 3351 PRO A CA 1
ATOM 1344 C C . PRO A 1 168 ? 83.06900 60.27500 11.12300 1.000 28.73239 3351 PRO A C 1
ATOM 1345 O O . PRO A 1 168 ? 83.72600 61.26200 10.75000 1.000 25.78467 3351 PRO A O 1
ATOM 1349 N N . GLU A 1 169 ? 82.09400 59.74400 10.37900 1.000 24.52926 3352 GLU A N 1
ATOM 1350 C CA . GLU A 1 169 ? 81.83500 60.29300 9.05300 1.000 26.34790 3352 GLU A CA 1
ATOM 1351 C C . GLU A 1 169 ? 81.25800 61.70200 9.13900 1.000 26.30579 3352 GLU A C 1
ATOM 1352 O O . GLU A 1 169 ? 81.48300 62.51600 8.23500 1.000 29.01664 3352 GLU A O 1
ATOM 1358 N N . VAL A 1 170 ? 80.55800 62.02800 10.23000 1.000 24.27659 3353 VAL A N 1
ATOM 1359 C CA . VAL A 1 170 ? 80.13500 63.41100 10.45100 1.000 26.01628 3353 VAL A CA 1
ATOM 1360 C C . VAL A 1 170 ? 81.34700 64.31000 10.68700 1.000 27.55857 3353 VAL A C 1
ATOM 1361 O O . VAL A 1 170 ? 81.48000 65.37400 10.07000 1.000 28.26918 3353 VAL A O 1
ATOM 1365 N N . VAL A 1 171 ? 82.24600 63.90100 11.59000 1.000 26.60845 3354 VAL A N 1
ATOM 1366 C CA . VAL A 1 171 ? 83.42100 64.71800 11.89800 1.000 28.37445 3354 VAL A CA 1
ATOM 1367 C C . VAL A 1 171 ? 84.28200 64.91300 10.65700 1.000 29.85621 3354 VAL A C 1
ATOM 1368 O O . VAL A 1 171 ? 84.80000 66.01000 10.41200 1.000 31.62221 3354 VAL A O 1
ATOM 1372 N N . ASN A 1 172 ? 84.44500 63.85800 9.85100 1.000 27.93230 3355 ASN A N 1
ATOM 1373 C CA . ASN A 1 172 ? 85.27500 63.91100 8.65000 1.000 25.31356 3355 ASN A CA 1
ATOM 1374 C C . ASN A 1 172 ? 84.57300 64.55200 7.45400 1.000 29.05875 3355 ASN A C 1
ATOM 1375 O O . ASN A 1 172 ? 85.18100 64.63700 6.37600 1.000 28.34287 3355 ASN A O 1
ATOM 1380 N N . LYS A 1 173 ? 83.32500 64.99100 7.61400 1.000 27.31380 3356 LYS A N 1
ATOM 1381 C CA . LYS A 1 173 ? 82.58500 65.69200 6.56000 1.000 27.34012 3356 LYS A CA 1
ATOM 1382 C C . LYS A 1 173 ? 82.37600 64.80100 5.33300 1.000 27.86124 3356 LYS A C 1
ATOM 1383 O O . LYS A 1 173 ? 82.51500 65.23600 4.18900 1.000 31.10636 3356 LYS A O 1
ATOM 1389 N N . GLU A 1 174 ? 82.06700 63.53400 5.57300 1.000 28.36130 3357 GLU A N 1
ATOM 1390 C CA . GLU A 1 174 ? 81.77700 62.58300 4.51000 1.000 31.21427 3357 GLU A CA 1
ATOM 1391 C C . GLU A 1 174 ? 80.26700 62.36000 4.39300 1.000 31.97489 3357 GLU A C 1
ATOM 1392 O O . GLU A 1 174 ? 79.47700 62.84500 5.21000 1.000 27.74806 3357 GLU A O 1
ATOM 1398 N N . GLY A 1 175 ? 79.87000 61.62700 3.35300 1.000 30.36680 3358 GLY A N 1
ATOM 1399 C CA . GLY A 1 175 ? 78.46300 61.28700 3.19500 1.000 26.81374 3358 GLY A CA 1
ATOM 1400 C C . GLY A 1 175 ? 77.97000 60.41800 4.34000 1.000 26.60319 3358 GLY A C 1
ATOM 1401 O O . GLY A 1 175 ? 78.69200 59.56200 4.85500 1.000 29.78515 3358 GLY A O 1
ATOM 1402 N N . VAL A 1 176 ? 76.71600 60.63200 4.72900 1.000 25.21355 3359 VAL A N 1
ATOM 1403 C CA . VAL A 1 176 ? 76.12800 60.01300 5.91200 1.000 22.38689 3359 VAL A CA 1
ATOM 1404 C C . VAL A 1 176 ? 74.98300 59.10500 5.47200 1.000 27.20589 3359 VAL A C 1
ATOM 1405 O O . VAL A 1 176 ? 74.07800 59.54100 4.75100 1.000 27.64805 3359 VAL A O 1
ATOM 1409 N N . ASN A 1 177 ? 75.04000 57.84000 5.89100 1.000 25.86889 3360 ASN A N 1
ATOM 1410 C CA . ASN A 1 177 ? 74.10800 56.79000 5.49500 1.000 25.22145 3360 ASN A CA 1
ATOM 1411 C C . ASN A 1 177 ? 73.27200 56.37700 6.70800 1.000 26.14787 3360 ASN A C 1
ATOM 1412 O O . ASN A 1 177 ? 73.39200 56.95000 7.79600 1.000 23.98972 3360 ASN A O 1
ATOM 1417 N N . PHE A 1 178 ? 72.40700 55.37500 6.50400 1.000 26.91639 3361 PHE A N 1
ATOM 1418 C CA . PHE A 1 178 ? 71.63200 54.81000 7.61200 1.000 21.97895 3361 PHE A CA 1
ATOM 1419 C C . PHE A 1 178 ? 72.53200 54.27500 8.71500 1.000 25.47411 3361 PHE A C 1
ATOM 1420 O O . PHE A 1 178 ? 72.11900 54.21000 9.88000 1.000 23.06329 3361 PHE A O 1
ATOM 1428 N N . SER A 1 179 ? 73.75500 53.87600 8.36500 1.000 23.40281 3362 SER A N 1
ATOM 1429 C CA . SER A 1 179 ? 74.69700 53.34300 9.34600 1.000 23.68442 3362 SER A CA 1
ATOM 1430 C C . SER A 1 179 ? 75.12400 54.37000 10.39100 1.000 23.17909 3362 SER A C 1
ATOM 1431 O O . SER A 1 179 ? 75.66900 53.98400 11.43400 1.000 22.40795 3362 SER A O 1
ATOM 1434 N N . HIS A 1 180 ? 74.92000 55.66300 10.13400 1.000 23.95814 3363 HIS A N 1
ATOM 1435 C CA . HIS A 1 180 ? 75.16900 56.66500 11.16800 1.000 22.56060 3363 HIS A CA 1
ATOM 1436 C C . HIS A 1 180 ? 74.22900 56.48700 12.35800 1.000 19.41549 3363 HIS A C 1
ATOM 1437 O O . HIS A 1 180 ? 74.66300 56.54200 13.51500 1.000 21.10779 3363 HIS A O 1
ATOM 1444 N N . ASP A 1 181 ? 72.92900 56.29000 12.09800 1.000 20.09978 3364 ASP A N 1
ATOM 1445 C CA . ASP A 1 181 ? 71.99500 55.98700 13.18600 1.000 18.14691 3364 ASP A CA 1
ATOM 1446 C C . ASP A 1 181 ? 72.45100 54.77000 13.98900 1.000 20.07609 3364 ASP A C 1
ATOM 1447 O O . ASP A 1 181 ? 72.29000 54.72500 15.21400 1.000 20.69195 3364 ASP A O 1
ATOM 1452 N N . MET A 1 182 ? 72.98200 53.75300 13.30800 1.000 19.39969 3365 MET A N 1
ATOM 1453 C CA . MET A 1 182 ? 73.37400 52.52900 14.00200 1.000 18.39957 3365 MET A CA 1
ATOM 1454 C C . MET A 1 182 ? 74.59300 52.76000 14.89300 1.000 20.43929 3365 MET A C 1
ATOM 1455 O O . MET A 1 182 ? 74.69700 52.16700 15.97600 1.000 22.56850 3365 MET A O 1
ATOM 1460 N N . TRP A 1 183 ? 75.53700 53.59400 14.44600 1.000 19.83396 3366 TRP A N 1
ATOM 1461 C CA . TRP A 1 183 ? 76.61400 54.03100 15.33700 1.000 19.33916 3366 TRP A CA 1
ATOM 1462 C C . TRP A 1 183 ? 76.04200 54.68100 16.58800 1.000 21.68681 3366 TRP A C 1
ATOM 1463 O O . TRP A 1 183 ? 76.44100 54.34300 17.71000 1.000 21.77630 3366 TRP A O 1
ATOM 1474 N N . THR A 1 184 ? 75.07300 55.60000 16.42200 1.000 19.18125 3367 THR A N 1
ATOM 1475 C CA . THR A 1 184 ? 74.53600 56.28000 17.60200 1.000 18.33378 3367 THR A CA 1
ATOM 1476 C C . THR A 1 184 ? 73.78100 55.31200 18.51400 1.000 19.73921 3367 THR A C 1
ATOM 1477 O O . THR A 1 184 ? 73.78100 55.50600 19.73400 1.000 20.84460 3367 THR A O 1
ATOM 1481 N N . VAL A 1 185 ? 73.15800 54.25700 17.96800 1.000 17.72318 3368 VAL A N 1
ATOM 1482 C CA . VAL A 1 185 ? 72.55900 53.24300 18.84400 1.000 18.66803 3368 VAL A CA 1
ATOM 1483 C C . VAL A 1 185 ? 73.64000 52.53800 19.66900 1.000 20.72617 3368 VAL A C 1
ATOM 1484 O O . VAL A 1 185 ? 73.46200 52.29000 20.86800 1.000 21.33414 3368 VAL A O 1
ATOM 1488 N N . GLY A 1 186 ? 74.76500 52.18700 19.04200 1.000 20.77354 3369 GLY A N 1
ATOM 1489 C CA . GLY A 1 186 ? 75.85400 51.56400 19.79700 1.000 18.68908 3369 GLY A CA 1
ATOM 1490 C C . GLY A 1 186 ? 76.40200 52.48100 20.87400 1.000 20.46561 3369 GLY A C 1
ATOM 1491 O O . GLY A 1 186 ? 76.72700 52.04100 21.98100 1.000 22.69219 3369 GLY A O 1
ATOM 1492 N N . LEU A 1 187 ? 76.48500 53.77500 20.57700 1.000 18.87068 3370 LEU A N 1
ATOM 1493 C CA . LEU A 1 187 ? 76.97300 54.73100 21.56700 1.000 19.56550 3370 LEU A CA 1
ATOM 1494 C C . LEU A 1 187 ? 75.99000 54.87400 22.72800 1.000 22.42111 3370 LEU A C 1
ATOM 1495 O O . LEU A 1 187 ? 76.39300 54.90500 23.89800 1.000 20.39455 3370 LEU A O 1
ATOM 1500 N N . ILE A 1 188 ? 74.69800 54.98300 22.42100 1.000 19.32863 3371 ILE A N 1
ATOM 1501 C CA . ILE A 1 188 ? 73.68600 55.07900 23.47400 1.000 17.28628 3371 ILE A CA 1
ATOM 1502 C C . ILE A 1 188 ? 73.69000 53.82100 24.33700 1.000 18.17850 3371 ILE A C 1
ATOM 1503 O O . ILE A 1 188 ? 73.58600 53.89300 25.57100 1.000 18.67592 3371 ILE A O 1
ATOM 1508 N N . THR A 1 189 ? 73.82300 52.64800 23.70800 1.000 17.74160 3372 THR A N 1
ATOM 1509 C CA . THR A 1 189 ? 73.83500 51.41400 24.48800 1.000 19.64709 3372 THR A CA 1
ATOM 1510 C C . THR A 1 189 ? 75.05700 51.36000 25.40300 1.000 19.88396 3372 THR A C 1
ATOM 1511 O O . THR A 1 189 ? 74.96100 50.92400 26.56100 1.000 19.15756 3372 THR A O 1
ATOM 1515 N N . TYR A 1 190 ? 76.22100 51.77400 24.89100 1.000 19.13124 3373 TYR A N 1
ATOM 1516 C CA . TYR A 1 190 ? 77.42800 51.82400 25.72900 1.000 20.08662 3373 TYR A CA 1
ATOM 1517 C C . TYR A 1 190 ? 77.21200 52.72800 26.93900 1.000 21.72629 3373 TYR A C 1
ATOM 1518 O O . TYR A 1 190 ? 77.55400 52.36700 28.07800 1.000 20.64195 3373 TYR A O 1
ATOM 1527 N N . VAL A 1 191 ? 76.65300 53.92000 26.70300 1.000 19.49444 3374 VAL A N 1
ATOM 1528 C CA . VAL A 1 191 ? 76.38900 54.87400 27.78500 1.000 16.42302 3374 VAL A CA 1
ATOM 1529 C C . VAL A 1 191 ? 75.38500 54.30000 28.77900 1.000 19.26547 3374 VAL A C 1
ATOM 1530 O O . VAL A 1 191 ? 75.55900 54.43100 29.99500 1.000 21.51311 3374 VAL A O 1
ATOM 1534 N N . LEU A 1 192 ? 74.31300 53.66100 28.29300 1.000 18.07059 3375 LEU A N 1
ATOM 1535 C CA . LEU A 1 192 ? 73.30400 53.16300 29.23700 1.000 19.09966 3375 LEU A CA 1
ATOM 1536 C C . LEU A 1 192 ? 73.84500 52.02300 30.10100 1.000 20.37876 3375 LEU A C 1
ATOM 1537 O O . LEU A 1 192 ? 73.50600 51.91900 31.28800 1.000 22.58429 3375 LEU A O 1
ATOM 1542 N N . LEU A 1 193 ? 74.68000 51.15700 29.53900 1.000 22.29478 3376 LEU A N 1
ATOM 1543 C CA . LEU A 1 193 ? 75.17400 50.02700 30.32900 1.000 20.15768 3376 LEU A CA 1
ATOM 1544 C C . LEU A 1 193 ? 76.35000 50.42100 31.21400 1.000 23.62125 3376 LEU A C 1
ATOM 1545 O O . LEU A 1 193 ? 76.39100 50.05800 32.39400 1.000 24.45293 3376 LEU A O 1
ATOM 1550 N N . GLY A 1 194 ? 77.34000 51.11700 30.65200 1.000 23.19489 3377 GLY A N 1
ATOM 1551 C CA . GLY A 1 194 ? 78.53700 51.45500 31.40300 1.000 21.76050 3377 GLY A CA 1
ATOM 1552 C C . GLY A 1 194 ? 78.53200 52.80800 32.08600 1.000 23.65547 3377 GLY A C 1
ATOM 1553 O O . GLY A 1 194 ? 79.42200 53.08100 32.90100 1.000 24.37134 3377 GLY A O 1
ATOM 1554 N N . GLY A 1 195 ? 77.57400 53.67300 31.76100 1.000 22.55797 3378 GLY A N 1
ATOM 1555 C CA . GLY A 1 195 ? 77.44500 54.94300 32.45100 1.000 22.14739 3378 GLY A CA 1
ATOM 1556 C C . GLY A 1 195 ? 78.44700 56.00400 32.06700 1.000 26.19788 3378 GLY A C 1
ATOM 1557 O O . GLY A 1 195 ? 78.56700 57.00200 32.78600 1.000 30.60630 3378 GLY A O 1
ATOM 1558 N N . HIS A 1 196 ? 79.18200 55.83100 30.96800 1.000 23.65810 3379 HIS A N 1
ATOM 1559 C CA . HIS A 1 196 ? 80.08900 56.88100 30.51700 1.000 24.24501 3379 HIS A CA 1
ATOM 1560 C C . HIS A 1 196 ? 80.11800 56.87300 28.99800 1.000 24.77665 3379 HIS A C 1
ATOM 1561 O O . HIS A 1 196 ? 79.77100 55.88100 28.36000 1.000 22.96065 3379 HIS A O 1
ATOM 1568 N N . ASN A 1 197 ? 80.48900 58.01400 28.42700 1.000 21.11306 3380 ASN A N 1
ATOM 1569 C CA . ASN A 1 197 ? 80.62900 58.14000 26.98500 1.000 22.54481 3380 ASN A CA 1
ATOM 1570 C C . ASN A 1 197 ? 82.08700 57.88400 26.62800 1.000 23.47387 3380 ASN A C 1
ATOM 1571 O O . ASN A 1 197 ? 82.96100 58.63900 27.07900 1.000 24.96878 3380 ASN A O 1
ATOM 1576 N N . PRO A 1 198 ? 82.39500 56.85600 25.83300 1.000 26.72689 3381 PRO A N 1
ATOM 1577 C CA . PRO A 1 198 ? 83.80100 56.48900 25.61100 1.000 34.82786 3381 PRO A CA 1
ATOM 1578 C C . PRO A 1 198 ? 84.55700 57.43900 24.70400 1.000 35.71744 3381 PRO A C 1
ATOM 1579 O O . PRO A 1 198 ? 85.74800 57.21000 24.46700 1.000 39.40209 3381 PRO A O 1
ATOM 1583 N N . PHE A 1 199 ? 83.91800 58.48100 24.17100 1.000 28.99558 3382 PHE A N 1
ATOM 1584 C CA . PHE A 1 199 ? 84.61700 59.46800 23.35600 1.000 26.28736 3382 PHE A CA 1
ATOM 1585 C C . PHE A 1 199 ? 84.65300 60.84300 24.00300 1.000 27.55857 3382 PHE A C 1
ATOM 1586 O O . PHE A 1 199 ? 85.06300 61.80900 23.35200 1.000 28.67449 3382 PHE A O 1
ATOM 1594 N N . LEU A 1 200 ? 84.23600 60.96500 25.26100 1.000 25.39515 3383 LEU A N 1
ATOM 1595 C CA . LEU A 1 200 ? 84.16700 62.27300 25.90200 1.000 27.67174 3383 LEU A CA 1
ATOM 1596 C C . LEU A 1 200 ? 85.56400 62.86800 26.07700 1.000 28.05600 3383 LEU A C 1
ATOM 1597 O O . LEU A 1 200 ? 86.45200 62.24200 26.66700 1.000 27.80597 3383 LEU A O 1
ATOM 1602 N N . GLY A 1 201 ? 85.76000 64.08100 25.56300 1.000 26.90586 3384 GLY A N 1
ATOM 1603 C CA . GLY A 1 201 ? 86.96800 64.83900 25.79500 1.000 25.21092 3384 GLY A CA 1
ATOM 1604 C C . GLY A 1 201 ? 86.73000 65.96200 26.79700 1.000 34.80680 3384 GLY A C 1
ATOM 1605 O O . GLY A 1 201 ? 85.64100 66.13000 27.34000 1.000 29.35089 3384 GLY A O 1
ATOM 1606 N N . ILE A 1 202 ? 87.78700 66.75500 27.01800 1.000 27.48224 3385 ILE A N 1
ATOM 1607 C CA . ILE A 1 202 ? 87.69100 67.85800 27.97200 1.000 25.81625 3385 ILE A CA 1
ATOM 1608 C C . ILE A 1 202 ? 86.75600 68.95000 27.46700 1.000 30.67999 3385 ILE A C 1
ATOM 1609 O O . ILE A 1 202 ? 86.14500 69.67000 28.26500 1.000 32.19860 3385 ILE A O 1
ATOM 1614 N N . ASP A 1 203 ? 86.62700 69.10700 26.15100 1.000 30.22204 3386 ASP A N 1
ATOM 1615 C CA . ASP A 1 203 ? 85.70800 70.07100 25.57000 1.000 30.51682 3386 ASP A CA 1
ATOM 1616 C C . ASP A 1 203 ? 85.21100 69.49100 24.25400 1.000 27.50330 3386 ASP A C 1
ATOM 1617 O O . ASP A 1 203 ? 85.61200 68.39600 23.85000 1.000 27.88492 3386 ASP A O 1
ATOM 1622 N N . ASP A 1 204 ? 84.34200 70.24200 23.58000 1.000 28.41656 3387 ASP A N 1
ATOM 1623 C CA . ASP A 1 204 ? 83.70000 69.71700 22.37600 1.000 28.37709 3387 ASP A CA 1
ATOM 1624 C C . ASP A 1 204 ? 84.71900 69.41300 21.28600 1.000 26.75847 3387 ASP A C 1
ATOM 1625 O O . ASP A 1 204 ? 84.61200 68.39300 20.59400 1.000 27.10588 3387 ASP A O 1
ATOM 1630 N N . ARG A 1 205 ? 85.70700 70.29100 21.10700 1.000 26.94797 3388 ARG A N 1
ATOM 1631 C CA . ARG A 1 205 ? 86.71600 70.03300 20.08700 1.000 27.02166 3388 ARG A CA 1
ATOM 1632 C C . ARG A 1 205 ? 87.44600 68.71800 20.35000 1.000 31.25901 3388 ARG A C 1
ATOM 1633 O O . ARG A 1 205 ? 87.65800 67.93000 19.42200 1.000 28.42183 3388 ARG A O 1
ATOM 1641 N N . GLU A 1 206 ? 87.82100 68.44600 21.60700 1.000 26.25578 3389 GLU A N 1
ATOM 1642 C CA . GLU A 1 206 ? 88.54500 67.20500 21.87500 1.000 27.70859 3389 GLU A CA 1
ATOM 1643 C C . GLU A 1 206 ? 87.64400 65.98500 21.70000 1.000 23.31332 3389 GLU A C 1
ATOM 1644 O O . GLU A 1 206 ? 88.09600 64.94400 21.20500 1.000 27.66911 3389 GLU A O 1
ATOM 1650 N N . THR A 1 207 ? 86.38500 66.07700 22.13600 1.000 25.98996 3390 THR A N 1
ATOM 1651 C CA . THR A 1 207 ? 85.42600 65.00300 21.87600 1.000 24.70559 3390 THR A CA 1
ATOM 1652 C C . THR A 1 207 ? 85.37600 64.66600 20.38900 1.000 25.52411 3390 THR A C 1
ATOM 1653 O O . THR A 1 207 ? 85.43600 63.49400 19.99600 1.000 25.87942 3390 THR A O 1
ATOM 1657 N N . LEU A 1 208 ? 85.28400 65.69400 19.54600 1.000 27.35065 3391 LEU A N 1
ATOM 1658 C CA . LEU A 1 208 ? 85.22400 65.45800 18.10700 1.000 26.76900 3391 LEU A CA 1
ATOM 1659 C C . LEU A 1 208 ? 86.49800 64.80300 17.59400 1.000 30.07203 3391 LEU A C 1
ATOM 1660 O O . LEU A 1 208 ? 86.43300 63.91800 16.73200 1.000 27.38223 3391 LEU A O 1
ATOM 1665 N N . THR A 1 209 ? 87.67100 65.21400 18.10600 1.000 26.53739 3392 THR A N 1
ATOM 1666 C CA . THR A 1 209 ? 88.89000 64.54500 17.66000 1.000 26.71899 3392 THR A CA 1
ATOM 1667 C C . THR A 1 209 ? 88.91400 63.08500 18.10900 1.000 27.53488 3392 THR A C 1
ATOM 1668 O O . THR A 1 209 ? 89.41800 62.22500 17.37900 1.000 28.57974 3392 THR A O 1
ATOM 1672 N N . LYS A 1 210 ? 88.35900 62.77600 19.28300 1.000 27.18484 3393 LYS A N 1
ATOM 1673 C CA . LYS A 1 210 ? 88.33400 61.38300 19.72600 1.000 25.00037 3393 LYS A CA 1
ATOM 1674 C C . LYS A 1 210 ? 87.40600 60.54500 18.85300 1.000 24.97405 3393 LYS A C 1
ATOM 1675 O O . LYS A 1 210 ? 87.71600 59.39000 18.53600 1.000 30.81422 3393 LYS A O 1
ATOM 1681 N N . ILE A 1 211 ? 86.27000 61.11300 18.44700 1.000 25.82678 3394 ILE A N 1
ATOM 1682 C CA . ILE A 1 211 ? 85.36800 60.39700 17.54900 1.000 28.41130 3394 ILE A CA 1
ATOM 1683 C C . ILE A 1 211 ? 86.02100 60.19900 16.18900 1.000 31.01688 3394 ILE A C 1
ATOM 1684 O O . ILE A 1 211 ? 85.94000 59.11500 15.59500 1.000 30.36680 3394 ILE A O 1
ATOM 1689 N N . ARG A 1 212 ? 86.69600 61.23400 15.68400 1.000 30.50366 3395 ARG A N 1
ATOM 1690 C CA . ARG A 1 212 ? 87.41300 61.12600 14.41500 1.000 32.33546 3395 ARG A CA 1
ATOM 1691 C C . ARG A 1 212 ? 88.44900 60.00700 14.46200 1.000 40.19956 3395 ARG A C 1
ATOM 1692 O O . ARG A 1 212 ? 88.62100 59.27000 13.48500 1.000 42.31560 3395 ARG A O 1
ATOM 1700 N N . GLU A 1 213 ? 89.13700 59.85400 15.59900 1.000 33.81195 3396 GLU A N 1
ATOM 1701 C CA . GLU A 1 213 ? 90.12100 58.78500 15.74800 1.000 36.72282 3396 GLU A CA 1
ATOM 1702 C C . GLU A 1 213 ? 89.45600 57.41600 15.86800 1.000 44.32900 3396 GLU A C 1
ATOM 1703 O O . GLU A 1 213 ? 90.02000 56.41600 15.41000 1.000 49.66122 3396 GLU A O 1
ATOM 1709 N N . GLY A 1 214 ? 88.27300 57.34600 16.48200 1.000 37.94929 3397 GLY A N 1
ATOM 1710 C CA . GLY A 1 214 ? 87.44300 56.15400 16.44000 1.000 37.90191 3397 GLY A CA 1
ATOM 1711 C C . GLY A 1 214 ? 87.77200 55.05300 17.43200 1.000 39.23102 3397 GLY A C 1
ATOM 1712 O O . GLY A 1 214 ? 87.12800 53.99700 17.38900 1.000 42.48930 3397 GLY A O 1
ATOM 1713 N N . ARG A 1 215 ? 88.72200 55.25400 18.33500 1.000 38.64937 3398 ARG A N 1
ATOM 1714 C CA . ARG A 1 215 ? 89.14400 54.19700 19.24500 1.000 37.06497 3398 ARG A CA 1
ATOM 1715 C C . ARG A 1 215 ? 88.43700 54.31700 20.58900 1.000 33.25136 3398 ARG A C 1
ATOM 1716 O O . ARG A 1 215 ? 88.19100 55.42300 21.07900 1.000 36.65703 3398 ARG A O 1
ATOM 1724 N N . TRP A 1 216 ? 88.10900 53.16100 21.17100 1.000 29.65882 3399 TRP A N 1
ATOM 1725 C CA . TRP A 1 216 ? 87.35400 53.04100 22.41600 1.000 24.83719 3399 TRP A CA 1
ATOM 1726 C C . TRP A 1 216 ? 87.62200 51.64200 22.96200 1.000 28.46657 3399 TRP A C 1
ATOM 1727 O O . TRP A 1 216 ? 88.11900 50.77700 22.24000 1.000 30.26415 3399 TRP A O 1
ATOM 1738 N N . ASP A 1 217 ? 87.30100 51.41400 24.23900 1.000 25.87415 3400 ASP A N 1
ATOM 1739 C CA . ASP A 1 217 ? 87.50300 50.08300 24.81200 1.000 28.00073 3400 ASP A CA 1
ATOM 1740 C C . ASP A 1 217 ? 86.50500 49.83500 25.93600 1.000 28.21917 3400 ASP A C 1
ATOM 1741 O O . ASP A 1 217 ? 85.72600 50.71200 26.31000 1.000 31.59589 3400 ASP A O 1
ATOM 1746 N N . PHE A 1 218 ? 86.55800 48.61700 26.48600 1.000 30.75895 3401 PHE A N 1
ATOM 1747 C CA . PHE A 1 218 ? 85.74600 48.20200 27.62900 1.000 31.33797 3401 PHE A CA 1
ATOM 1748 C C . PHE A 1 218 ? 86.58300 48.12000 28.90400 1.000 35.45951 3401 PHE A C 1
ATOM 1749 O O . PHE A 1 218 ? 86.54300 47.09700 29.59600 1.000 33.09871 3401 PHE A O 1
ATOM 1757 N N . LYS A 1 219 ? 87.33800 49.16800 29.23400 1.000 33.48033 3402 LYS A N 1
ATOM 1758 C CA . LYS A 1 219 ? 88.30900 49.02600 30.31800 1.000 39.01257 3402 LYS A CA 1
ATOM 1759 C C . LYS A 1 219 ? 87.68000 49.09900 31.71000 1.000 36.93074 3402 LYS A C 1
ATOM 1760 O O . LYS A 1 219 ? 88.20500 48.47800 32.64600 1.000 34.15146 3402 LYS A O 1
ATOM 1766 N N . ASP A 1 220 ? 86.57700 49.83100 31.87500 1.000 34.18568 3403 ASP A N 1
ATOM 1767 C CA A ASP A 1 220 ? 85.97200 50.00900 33.19500 0.500 33.45927 3403 ASP A CA 1
ATOM 1768 C CA B ASP A 1 220 ? 86.00500 50.00100 33.20000 0.500 33.47243 3403 ASP A CA 1
ATOM 1769 C C . ASP A 1 220 ? 85.48000 48.67500 33.74700 1.000 31.13794 3403 ASP A C 1
ATOM 1770 O O . ASP A 1 220 ? 85.04300 47.79200 33.00300 1.000 27.40592 3403 ASP A O 1
ATOM 1779 N N . GLU A 1 221 ? 85.54300 48.54600 35.07300 1.000 27.86387 3404 GLU A N 1
ATOM 1780 C CA . GLU A 1 221 ? 85.22900 47.28200 35.73800 1.000 29.50880 3404 GLU A CA 1
ATOM 1781 C C . GLU A 1 221 ? 83.81600 46.79300 35.44200 1.000 27.19273 3404 GLU A C 1
ATOM 1782 O O . GLU A 1 221 ? 83.58000 45.57800 35.43800 1.000 29.28246 3404 GLU A O 1
ATOM 1788 N N . ILE A 1 222 ? 82.86400 47.70600 35.20700 1.000 25.34251 3405 ILE A N 1
ATOM 1789 C CA . ILE A 1 222 ? 81.47200 47.28900 35.02500 1.000 22.63692 3405 ILE A CA 1
ATOM 1790 C C . ILE A 1 222 ? 81.34100 46.31900 33.85600 1.000 24.86877 3405 ILE A C 1
ATOM 1791 O O . ILE A 1 222 ? 80.47800 45.43500 33.86400 1.000 22.14476 3405 ILE A O 1
ATOM 1796 N N . TRP A 1 223 ? 82.20500 46.44400 32.85000 1.000 23.45808 3406 TRP A N 1
ATOM 1797 C CA . TRP A 1 223 ? 82.03900 45.64100 31.64900 1.000 25.59781 3406 TRP A CA 1
ATOM 1798 C C . TRP A 1 223 ? 82.27600 44.15800 31.89300 1.000 29.20087 3406 TRP A C 1
ATOM 1799 O O . TRP A 1 223 ? 81.73400 43.33400 31.14700 1.000 26.71899 3406 TRP A O 1
ATOM 1810 N N . THR A 1 224 ? 83.03800 43.79300 32.92900 1.000 24.86877 3407 THR A N 1
ATOM 1811 C CA . THR A 1 224 ? 83.19700 42.37600 33.23300 1.000 28.48236 3407 THR A CA 1
ATOM 1812 C C . THR A 1 224 ? 81.89500 41.73900 33.70400 1.000 30.44576 3407 THR A C 1
ATOM 1813 O O . THR A 1 224 ? 81.78700 40.51000 33.69900 1.000 31.42745 3407 THR A O 1
ATOM 1817 N N . HIS A 1 225 ? 80.89400 42.53800 34.06600 1.000 24.60032 3408 HIS A N 1
ATOM 1818 C CA . HIS A 1 225 ? 79.62100 42.02300 34.54000 1.000 26.76900 3408 HIS A CA 1
ATOM 1819 C C . HIS A 1 225 ? 78.51700 42.12900 33.49900 1.000 23.91866 3408 HIS A C 1
ATOM 1820 O O . HIS A 1 225 ? 77.38300 41.72100 33.77200 1.000 26.50055 3408 HIS A O 1
ATOM 1827 N N . ILE A 1 226 ? 78.81200 42.66700 32.32400 1.000 25.69519 3409 ILE A N 1
ATOM 1828 C CA . ILE A 1 226 ? 77.88400 42.68500 31.20200 1.000 22.35005 3409 ILE A CA 1
ATOM 1829 C C . ILE A 1 226 ? 78.08500 41.40200 30.40700 1.000 26.86112 3409 ILE A C 1
ATOM 1830 O O . ILE A 1 226 ? 79.21300 40.90800 30.28800 1.000 26.39790 3409 ILE A O 1
ATOM 1835 N N . SER A 1 227 ? 76.99900 40.85000 29.86500 1.000 25.68729 3410 SER A N 1
ATOM 1836 C CA . SER A 1 227 ? 77.08800 39.58100 29.14300 1.000 29.05875 3410 SER A CA 1
ATOM 1837 C C . SER A 1 227 ? 77.96100 39.71400 27.89400 1.000 28.70607 3410 SER A C 1
ATOM 1838 O O . SER A 1 227 ? 78.11900 40.80100 27.32000 1.000 24.63716 3410 SER A O 1
ATOM 1841 N N . ASP A 1 228 ? 78.52800 38.57600 27.46900 1.000 27.84544 3411 ASP A N 1
ATOM 1842 C CA . ASP A 1 228 ? 79.25500 38.52400 26.20000 1.000 29.84305 3411 ASP A CA 1
ATOM 1843 C C . ASP A 1 228 ? 78.41800 39.08200 25.05100 1.000 27.87176 3411 ASP A C 1
ATOM 1844 O O . ASP A 1 228 ? 78.92100 39.84900 24.22000 1.000 27.99020 3411 ASP A O 1
ATOM 1849 N N . ASP A 1 229 ? 77.13700 38.70200 24.98300 1.000 26.31368 3412 ASP A N 1
ATOM 1850 C CA . ASP A 1 229 ? 76.28200 39.15900 23.88900 1.000 26.82690 3412 ASP A CA 1
ATOM 1851 C C . ASP A 1 229 ? 76.09200 40.67400 23.91700 1.000 26.52423 3412 ASP A C 1
ATOM 1852 O O . ASP A 1 229 ? 76.02100 41.31500 22.86100 1.000 26.29263 3412 ASP A O 1
ATOM 1857 N N . GLY A 1 230 ? 75.96300 41.26100 25.10800 1.000 23.10803 3413 GLY A N 1
ATOM 1858 C CA . GLY A 1 230 ? 75.79700 42.70700 25.18400 1.000 25.72414 3413 GLY A CA 1
ATOM 1859 C C . GLY A 1 230 ? 77.01400 43.45500 24.67400 1.000 24.28975 3413 GLY A C 1
ATOM 1860 O O . GLY A 1 230 ? 76.89100 44.43600 23.93100 1.000 22.94486 3413 GLY A O 1
ATOM 1861 N N . ARG A 1 231 ? 78.21100 43.00500 25.06800 1.000 22.31847 3414 ARG A N 1
ATOM 1862 C CA . ARG A 1 231 ? 79.42900 43.62800 24.56900 1.000 23.88971 3414 ARG A CA 1
ATOM 1863 C C . ARG A 1 231 ? 79.57700 43.41100 23.06600 1.000 25.64781 3414 ARG A C 1
ATOM 1864 O O . ARG A 1 231 ? 80.03200 44.30800 22.34400 1.000 25.30303 3414 ARG A O 1
ATOM 1872 N N . ASP A 1 232 ? 79.17600 42.23700 22.57700 1.000 23.80549 3415 ASP A N 1
ATOM 1873 C CA . ASP A 1 232 ? 79.28100 41.94200 21.15000 1.000 24.00814 3415 ASP A CA 1
ATOM 1874 C C . ASP A 1 232 ? 78.36200 42.85000 20.33900 1.000 26.61372 3415 ASP A C 1
ATOM 1875 O O . ASP A 1 232 ? 78.75300 43.36400 19.28000 1.000 23.68705 3415 ASP A O 1
ATOM 1880 N N . PHE A 1 233 ? 77.13600 43.04800 20.82600 1.000 21.87368 3416 PHE A N 1
ATOM 1881 C CA . PHE A 1 233 ? 76.19600 43.96800 20.18700 1.000 21.24728 3416 PHE A CA 1
ATOM 1882 C C . PHE A 1 233 ? 76.81200 45.35700 20.00000 1.000 21.81841 3416 PHE A C 1
ATOM 1883 O O . PHE A 1 233 ? 76.81600 45.90500 18.88800 1.000 21.84736 3416 PHE A O 1
ATOM 1891 N N . ILE A 1 234 ? 77.34300 45.94300 21.08000 1.000 19.36022 3417 ILE A N 1
ATOM 1892 C CA . ILE A 1 234 ? 77.98200 47.25400 20.98500 1.000 21.88420 3417 ILE A CA 1
ATOM 1893 C C . ILE A 1 234 ? 79.14500 47.21600 20.00200 1.000 23.36333 3417 ILE A C 1
ATOM 1894 O O . ILE A 1 234 ? 79.31900 48.12900 19.18600 1.000 23.13435 3417 ILE A O 1
ATOM 1899 N N . SER A 1 235 ? 79.96300 46.15900 20.07000 1.000 21.88420 3418 SER A N 1
ATOM 1900 C CA A SER A 1 235 ? 81.17900 46.09700 19.26900 0.500 24.91878 3418 SER A CA 1
ATOM 1901 C CA B SER A 1 235 ? 81.17900 46.09300 19.27100 0.500 24.91615 3418 SER A CA 1
ATOM 1902 C C . SER A 1 235 ? 80.88700 45.93700 17.78200 1.000 27.36644 3418 SER A C 1
ATOM 1903 O O . SER A 1 235 ? 81.75200 46.24900 16.95800 1.000 30.57998 3418 SER A O 1
ATOM 1908 N N . ARG A 1 236 ? 79.69200 45.46500 17.41800 1.000 24.27923 3419 ARG A N 1
ATOM 1909 C CA . ARG A 1 236 ? 79.27900 45.38200 16.02000 1.000 24.15553 3419 ARG A CA 1
ATOM 1910 C C . ARG A 1 236 ? 78.58000 46.64600 15.53000 1.000 25.60307 3419 ARG A C 1
ATOM 1911 O O . ARG A 1 236 ? 78.12300 46.68100 14.37900 1.000 25.62676 3419 ARG A O 1
ATOM 1919 N N . LEU A 1 237 ? 78.48500 47.67900 16.37300 1.000 22.63956 3420 LEU A N 1
ATOM 1920 C CA . LEU A 1 237 ? 77.94600 48.97200 15.97700 1.000 24.49504 3420 LEU A CA 1
ATOM 1921 C C . LEU A 1 237 ? 78.97800 50.08600 16.04400 1.000 25.33988 3420 LEU A C 1
ATOM 1922 O O . LEU A 1 237 ? 78.98900 50.96000 15.17500 1.000 23.98709 3420 LEU A O 1
ATOM 1927 N N . LEU A 1 238 ? 79.85200 50.08400 17.05200 1.000 24.01867 3421 LEU A N 1
ATOM 1928 C CA . LEU A 1 238 ? 80.87600 51.12500 17.17500 1.000 21.18149 3421 LEU A CA 1
ATOM 1929 C C . LEU A 1 238 ? 82.10000 50.76500 16.33600 1.000 28.30339 3421 LEU A C 1
ATOM 1930 O O . LEU A 1 238 ? 83.20300 50.55600 16.83400 1.000 32.50653 3421 LEU A O 1
ATOM 1935 N N . LEU A 1 239 ? 81.88100 50.70400 15.03100 1.000 28.33761 3422 LEU A N 1
ATOM 1936 C CA . LEU A 1 239 ? 82.93000 50.39600 14.07200 1.000 30.66157 3422 LEU A CA 1
ATOM 1937 C C . LEU A 1 239 ? 83.19900 51.62200 13.21200 1.000 32.37757 3422 LEU A C 1
ATOM 1938 O O . LEU A 1 239 ? 82.26100 52.29400 12.76200 1.000 26.20577 3422 LEU A O 1
ATOM 1943 N N . TYR A 1 240 ? 84.48600 51.90900 12.99600 1.000 31.09847 3423 TYR A N 1
ATOM 1944 C CA . TYR A 1 240 ? 84.86800 53.10200 12.24700 1.000 29.89043 3423 TYR A CA 1
ATOM 1945 C C . TYR A 1 240 ? 84.30300 53.07400 10.83200 1.000 32.65918 3423 TYR A C 1
ATOM 1946 O O . TYR A 1 240 ? 83.76800 54.07900 10.34200 1.000 31.21690 3423 TYR A O 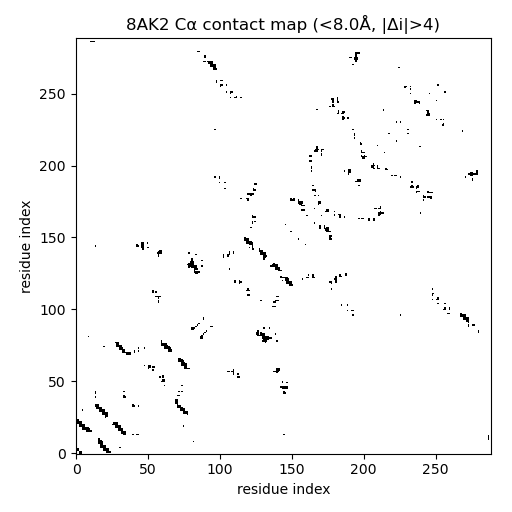1
ATOM 1955 N N . SER A 1 241 ? 84.41700 51.93400 10.15600 1.000 28.89557 3424 SER A N 1
ATOM 1956 C CA . SER A 1 241 ? 83.93400 51.81500 8.78400 1.000 29.72988 3424 SER A CA 1
ATOM 1957 C C . SER A 1 241 ? 82.41800 51.64800 8.77400 1.000 31.76697 3424 SER A C 1
ATOM 1958 O O . SER A 1 241 ? 81.91000 50.66200 9.32500 1.000 33.40137 3424 SER A O 1
ATOM 1961 N N . PRO A 1 242 ? 81.66100 52.57300 8.17000 1.000 30.70631 3425 PRO A N 1
ATOM 1962 C CA . PRO A 1 242 ? 80.19200 52.48800 8.27200 1.000 29.90359 3425 PRO A CA 1
ATOM 1963 C C . PRO A 1 242 ? 79.61700 51.20900 7.70100 1.000 28.09811 3425 PRO A C 1
ATOM 1964 O O . PRO A 1 242 ? 78.63100 50.68700 8.23600 1.000 29.93254 3425 PRO A O 1
ATOM 1968 N N . GLU A 1 243 ? 80.20600 50.68900 6.61800 1.000 30.61420 3426 GLU A N 1
ATOM 1969 C CA . GLU A 1 243 ? 79.65800 49.50100 5.97500 1.000 32.67760 3426 GLU A CA 1
ATOM 1970 C C . GLU A 1 243 ? 79.81800 48.25200 6.82700 1.000 31.84066 3426 GLU A C 1
ATOM 1971 O O . GLU A 1 243 ? 79.07300 47.28800 6.62900 1.000 37.17551 3426 GLU A O 1
ATOM 1977 N N . GLU A 1 244 ? 80.75200 48.25700 7.78000 1.000 32.50127 3427 GLU A N 1
ATOM 1978 C CA . GLU A 1 244 ? 80.95500 47.10700 8.65300 1.000 32.47495 3427 GLU A CA 1
ATOM 1979 C C . GLU A 1 244 ? 79.90300 47.00600 9.75400 1.000 31.94330 3427 GLU A C 1
ATOM 1980 O O . GLU A 1 244 ? 79.74300 45.92800 10.33400 1.000 29.98781 3427 GLU A O 1
ATOM 1986 N N . ARG A 1 245 ? 79.19600 48.09200 10.06500 1.000 27.10588 3428 ARG A N 1
ATOM 1987 C CA . ARG A 1 245 ? 78.22400 48.07300 11.15200 1.000 23.73706 3428 ARG A CA 1
ATOM 1988 C C . ARG A 1 245 ? 76.98700 47.25200 10.78600 1.000 25.17144 3428 ARG A C 1
ATOM 1989 O O . ARG A 1 245 ? 76.59300 47.16600 9.62200 1.000 27.07693 3428 ARG A O 1
ATOM 1997 N N . MET A 1 246 ? 76.34400 46.68100 11.80700 1.000 24.40029 3429 MET A N 1
ATOM 1998 C CA . MET A 1 246 ? 75.05900 46.02300 11.59600 1.000 28.96400 3429 MET A CA 1
ATOM 1999 C C . MET A 1 246 ? 74.02700 47.03500 11.11200 1.000 25.40041 3429 MET A C 1
ATOM 2000 O O . MET A 1 246 ? 73.93300 48.13900 11.65200 1.000 22.54218 3429 MET A O 1
ATOM 2005 N N . ASP A 1 247 ? 73.23900 46.66000 10.09900 1.000 23.76601 3430 ASP A N 1
ATOM 2006 C CA . ASP A 1 247 ? 72.06900 47.48000 9.79000 1.000 26.54002 3430 ASP A CA 1
ATOM 2007 C C . ASP A 1 247 ? 70.96200 47.20600 10.81600 1.000 23.96603 3430 ASP A C 1
ATOM 2008 O O . ASP A 1 247 ? 71.10000 46.35100 11.69800 1.000 25.81362 3430 ASP A O 1
ATOM 2013 N N . VAL A 1 248 ? 69.84000 47.93100 10.70300 1.000 21.17359 3431 VAL A N 1
ATOM 2014 C CA . VAL A 1 248 ? 68.83400 47.89000 11.77000 1.000 24.85561 3431 VAL A CA 1
ATOM 2015 C C . VAL A 1 248 ? 68.18300 46.50600 11.86600 1.000 26.63740 3431 VAL A C 1
ATOM 2016 O O . VAL A 1 248 ? 67.91800 46.00800 12.96800 1.000 26.27157 3431 VAL A O 1
ATOM 2020 N N . LYS A 1 249 ? 67.95200 45.84000 10.73300 1.000 24.08183 3432 LYS A N 1
ATOM 2021 C CA . LYS A 1 249 ? 67.29900 44.53300 10.78700 1.000 26.78742 3432 LYS A CA 1
ATOM 2022 C C . LYS A 1 249 ? 68.24600 43.44300 11.28200 1.000 27.92440 3432 LYS A C 1
ATOM 2023 O O . LYS A 1 249 ? 67.81300 42.53100 11.99700 1.000 27.70859 3432 LYS A O 1
ATOM 2029 N N . THR A 1 250 ? 69.53600 43.52200 10.93100 1.000 26.55318 3433 THR A N 1
ATOM 2030 C CA . THR A 1 250 ? 70.51800 42.60600 11.51100 1.000 24.58189 3433 THR A CA 1
ATOM 2031 C C . THR A 1 250 ? 70.65900 42.82300 13.01800 1.000 26.33474 3433 THR A C 1
ATOM 2032 O O . THR A 1 250 ? 70.77400 41.85600 13.78500 1.000 25.11617 3433 THR A O 1
ATOM 2036 N N . ALA A 1 251 ? 70.64900 44.08400 13.46100 1.000 27.05324 3434 ALA A N 1
ATOM 2037 C CA . ALA A 1 251 ? 70.74900 44.36800 14.89000 1.000 24.39240 3434 ALA A CA 1
ATOM 2038 C C . ALA A 1 251 ? 69.58000 43.75600 15.65300 1.000 28.85083 3434 ALA A C 1
ATOM 2039 O O . ALA A 1 251 ? 69.75700 43.20600 16.74800 1.000 25.28987 3434 ALA A O 1
ATOM 2041 N N . LEU A 1 252 ? 68.37600 43.82900 15.08300 1.000 24.17395 3435 LEU A N 1
ATOM 2042 C CA . LEU A 1 252 ? 67.21800 43.23100 15.74000 1.000 22.69746 3435 LEU A CA 1
ATOM 2043 C C . LEU A 1 252 ? 67.32600 41.71400 15.85400 1.000 29.02980 3435 LEU A C 1
ATOM 2044 O O . LEU A 1 252 ? 66.66500 41.12600 16.71600 1.000 30.23520 3435 LEU A O 1
ATOM 2049 N N . LYS A 1 253 ? 68.13500 41.06500 15.01400 1.000 27.77175 3436 LYS A N 1
ATOM 2050 C CA . LYS A 1 253 ? 68.32900 39.62000 15.09500 1.000 30.06939 3436 LYS A CA 1
ATOM 2051 C C . LYS A 1 253 ? 69.48400 39.21500 16.00800 1.000 29.94833 3436 LYS A C 1
ATOM 2052 O O . LYS A 1 253 ? 69.75900 38.01500 16.14200 1.000 27.93493 3436 LYS A O 1
ATOM 2058 N N . HIS A 1 254 ? 70.16000 40.17000 16.64100 1.000 27.95862 3437 HIS A N 1
ATOM 2059 C CA . HIS A 1 254 ? 71.35600 39.84400 17.40900 1.000 27.41645 3437 HIS A CA 1
ATOM 2060 C C . HIS A 1 254 ? 70.99400 39.01400 18.64600 1.000 25.14249 3437 HIS A C 1
ATOM 2061 O O . HIS A 1 254 ? 69.94800 39.24900 19.26900 1.000 28.53237 3437 HIS A O 1
ATOM 2068 N N . PRO A 1 255 ? 71.83900 38.04400 19.02400 1.000 29.92990 3438 PRO A N 1
ATOM 2069 C CA . PRO A 1 255 ? 71.53200 37.18500 20.19000 1.000 30.81685 3438 PRO A CA 1
ATOM 2070 C C . PRO A 1 255 ? 71.32900 37.94000 21.50400 1.000 31.07741 3438 PRO A C 1
ATOM 2071 O O . PRO A 1 255 ? 70.71700 37.38300 22.42700 1.000 28.53500 3438 PRO A O 1
ATOM 2075 N N . TRP A 1 256 ? 71.83600 39.17000 21.62900 1.000 25.38199 3439 TRP A N 1
ATOM 2076 C CA . TRP A 1 256 ? 71.61400 39.94600 22.85100 1.000 25.41884 3439 TRP A CA 1
ATOM 2077 C C . TRP A 1 256 ? 70.13500 39.95900 23.24700 1.000 28.96663 3439 TRP A C 1
ATOM 2078 O O . TRP A 1 256 ? 69.79900 39.80900 24.42600 1.000 27.93756 3439 TRP A O 1
ATOM 2089 N N . PHE A 1 257 ? 69.23100 40.08200 22.27200 1.000 23.40544 3440 PHE A N 1
ATOM 2090 C CA . PHE A 1 257 ? 67.81300 40.20200 22.60500 1.000 23.53966 3440 PHE A CA 1
ATOM 2091 C C . PHE A 1 257 ? 67.14400 38.87300 22.94700 1.000 29.94043 3440 PHE A C 1
ATOM 2092 O O . PHE A 1 257 ? 65.98000 38.87700 23.37000 1.000 30.94318 3440 PHE A O 1
ATOM 2100 N N . PHE A 1 258 ? 67.83800 37.74600 22.78500 1.000 30.98266 3441 PHE A N 1
ATOM 2101 C CA . PHE A 1 258 ? 67.24800 36.46100 23.16300 1.000 34.97261 3441 PHE A CA 1
ATOM 2102 C C . PHE A 1 258 ? 66.87700 36.42400 24.63900 1.000 41.85502 3441 PHE A C 1
ATOM 2103 O O . PHE A 1 258 ? 65.93000 35.72800 25.01900 1.000 51.67725 3441 PHE A O 1
ATOM 2111 N N . MET A 1 259 ? 67.59900 37.16600 25.48600 1.000 39.49421 3442 MET A N 1
ATOM 2112 C CA . MET A 1 259 ? 67.28700 37.15500 26.91100 1.000 47.51622 3442 MET A CA 1
ATOM 2113 C C . MET A 1 259 ? 65.89100 37.70100 27.20000 1.000 53.69065 3442 MET A C 1
ATOM 2114 O O . MET A 1 259 ? 65.30100 37.34800 28.22600 1.000 52.26679 3442 MET A O 1
ATOM 2119 N N . LEU A 1 260 ? 65.34000 38.53700 26.31500 1.000 35.63848 3443 LEU A N 1
ATOM 2120 C CA . LEU A 1 260 ? 63.99200 39.05700 26.51400 1.000 39.32314 3443 LEU A CA 1
ATOM 2121 C C . LEU A 1 260 ? 62.91200 38.01500 26.24900 1.000 52.91950 3443 LEU A C 1
ATOM 2122 O O . LEU A 1 260 ? 61.74300 38.27500 26.55000 1.000 44.94486 3443 LEU A O 1
ATOM 2127 N N . ASP A 1 261 ? 63.26700 36.85500 25.70100 1.000 73.81675 3444 ASP A N 1
ATOM 2128 C CA . ASP A 1 261 ? 62.30300 35.78800 25.47100 1.000 80.97550 3444 ASP A CA 1
ATOM 2129 C C . ASP A 1 261 ? 62.14800 34.86400 26.67100 1.000 83.46001 3444 ASP A C 1
ATOM 2130 O O . ASP A 1 261 ? 61.15300 34.13800 26.75200 1.000 96.73791 3444 ASP A O 1
ATOM 2135 N N . ARG A 1 262 ? 63.09800 34.87900 27.59100 1.000 80.53597 3445 ARG A N 1
ATOM 2136 C CA . ARG A 1 262 ? 63.05100 34.17000 28.85900 1.000 87.88159 3445 ARG A CA 1
ATOM 2137 C C . ARG A 1 262 ? 62.57000 35.11000 29.96400 1.000 95.78780 3445 ARG A C 1
ATOM 2138 O O . ARG A 1 262 ? 62.40500 36.31400 29.74400 1.000 92.87693 3445 ARG A O 1
ATOM 2146 N N . PRO A 1 263 ? 62.31100 34.59700 31.16900 1.000 108.31035 3446 PRO A N 1
ATOM 2147 C CA . PRO A 1 263 ? 61.86400 35.47200 32.25900 1.000 107.61553 3446 PRO A CA 1
ATOM 2148 C C . PRO A 1 263 ? 63.00300 36.10500 33.05100 1.000 104.34409 3446 PRO A C 1
ATOM 2149 O O . PRO A 1 263 ? 64.16200 35.68700 32.99100 1.000 104.46516 3446 PRO A O 1
ATOM 2153 N N . VAL A 1 264 ? 62.63200 37.12900 33.81700 1.000 98.66973 3447 VAL A N 1
ATOM 2154 C CA . VAL A 1 264 ? 63.55300 37.84400 34.69800 1.000 100.89894 3447 VAL A CA 1
ATOM 2155 C C . VAL A 1 264 ? 63.67500 37.05400 35.99900 1.000 115.79283 3447 VAL A C 1
ATOM 2156 O O . VAL A 1 264 ? 62.69600 36.91100 36.73500 1.000 117.24564 3447 VAL A O 1
ATOM 2160 N N . TYR A 1 265 ? 64.87600 36.55400 36.30100 1.000 115.60070 3448 TYR A N 1
ATOM 2161 C CA . TYR A 1 265 ? 65.09500 35.79300 37.52500 1.000 124.84392 3448 TYR A CA 1
ATOM 2162 C C . TYR A 1 265 ? 65.85300 36.62500 38.55400 1.000 121.43824 3448 TYR A C 1
ATOM 2163 O O . TYR A 1 265 ? 66.21300 37.78700 38.32900 1.000 110.18690 3448 TYR A O 1
ATOM 2172 N N . ASP A 1 266 ? 66.12400 35.97900 39.68800 1.000 121.43824 3449 ASP A N 1
ATOM 2173 C CA . ASP A 1 266 ? 66.78500 36.56000 40.84700 1.000 113.03987 3449 ASP A CA 1
ATOM 2174 C C . ASP A 1 266 ? 68.29200 36.64700 40.69000 1.000 107.21022 3449 ASP A C 1
ATOM 2175 O O . ASP A 1 266 ? 68.99000 36.87900 41.68300 1.000 109.22625 3449 ASP A O 1
ATOM 2180 N N . HIS A 1 267 ? 68.81300 36.46700 39.47900 1.000 75.42220 3450 HIS A N 1
ATOM 2181 C CA . HIS A 1 267 ? 70.25100 36.43600 39.27000 1.000 66.80801 3450 HIS A CA 1
ATOM 2182 C C . HIS A 1 267 ? 70.73700 37.48700 38.28100 1.000 49.23485 3450 HIS A C 1
ATOM 2183 O O . HIS A 1 267 ? 71.91100 37.45200 37.90000 1.000 51.35089 3450 HIS A O 1
ATOM 2190 N N . ASP A 1 268 ? 69.88100 38.42300 37.86100 1.000 42.08399 3451 ASP A N 1
ATOM 2191 C CA . ASP A 1 268 ? 70.34500 39.52100 37.02100 1.000 32.73024 3451 ASP A CA 1
ATOM 2192 C C . ASP A 1 268 ? 71.32600 40.39500 37.79700 1.000 34.90682 3451 ASP A C 1
ATOM 2193 O O . ASP A 1 268 ? 71.07300 40.75700 38.95100 1.000 31.92488 3451 ASP A O 1
ATOM 2198 N N . TYR A 1 269 ? 72.45100 40.72400 37.16500 1.000 28.39814 3452 TYR A N 1
ATOM 2199 C CA . TYR A 1 269 ? 73.40100 41.64800 37.76900 1.000 27.30854 3452 TYR A CA 1
ATOM 2200 C C . TYR A 1 269 ? 72.77000 43.02900 37.91400 1.000 25.37936 3452 TYR A C 1
ATOM 2201 O O . TYR A 1 269 ? 72.09200 43.51200 37.00600 1.000 24.77139 3452 TYR A O 1
ATOM 2210 N N . GLN A 1 270 ? 72.98600 43.67100 39.06600 1.000 24.71612 3453 GLN A N 1
ATOM 2211 C CA . GLN A 1 270 ? 72.37500 44.96700 39.36300 1.000 24.61085 3453 GLN A CA 1
ATOM 2212 C C . GLN A 1 270 ? 73.40100 46.07800 39.16000 1.000 25.42936 3453 GLN A C 1
ATOM 2213 O O . GLN A 1 270 ? 74.40800 46.12800 39.87500 1.000 24.65032 3453 GLN A O 1
ATOM 2219 N N . ILE A 1 271 ? 73.12600 46.96200 38.20100 1.000 24.75823 3454 ILE A N 1
ATOM 2220 C CA . ILE A 1 271 ? 74.00500 48.06800 37.82300 1.000 22.04475 3454 ILE A CA 1
ATOM 2221 C C . ILE A 1 271 ? 73.59600 49.32200 38.58800 1.000 23.99498 3454 ILE A C 1
ATOM 2222 O O . ILE A 1 271 ? 72.45500 49.78400 38.46600 1.000 24.48451 3454 ILE A O 1
ATOM 2227 N N . GLY A 1 272 ? 74.53800 49.90600 39.32900 1.000 24.36608 3455 GLY A N 1
ATOM 2228 C CA . GLY A 1 272 ? 74.24700 51.13500 40.04700 1.000 23.04224 3455 GLY A CA 1
ATOM 2229 C C . GLY A 1 272 ? 74.15100 52.33000 39.11300 1.000 22.60797 3455 GLY A C 1
ATOM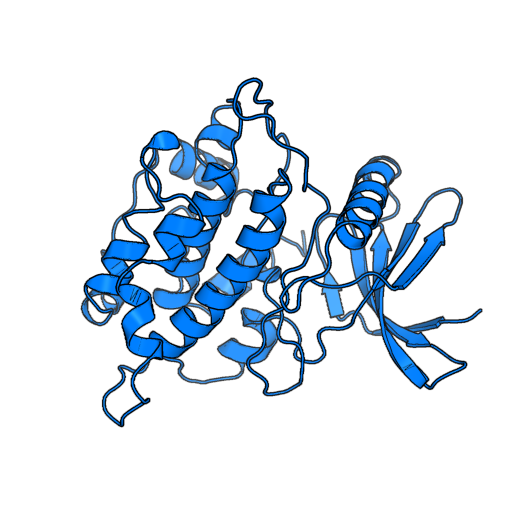 2230 O O . GLY A 1 272 ? 74.77500 52.37200 38.05400 1.000 25.50569 3455 GLY A O 1
ATOM 2231 N N . THR A 1 273 ? 73.36600 53.32800 39.52300 1.000 23.16330 3456 THR A N 1
ATOM 2232 C CA . THR A 1 273 ? 73.07500 54.50000 38.69100 1.000 23.54493 3456 THR A CA 1
ATOM 2233 C C . THR A 1 273 ? 74.09500 55.63600 38.83000 1.000 25.88205 3456 THR A C 1
ATOM 2234 O O . THR A 1 273 ? 73.96800 56.64500 38.12600 1.000 25.77151 3456 THR A O 1
ATOM 2238 N N . ASP A 1 274 ? 75.10900 55.50300 39.69200 1.000 26.49528 3457 ASP A N 1
ATOM 2239 C CA . ASP A 1 274 ? 76.00100 56.63200 39.97500 1.000 29.41405 3457 ASP A CA 1
ATOM 2240 C C . ASP A 1 274 ? 76.76900 57.09800 38.73500 1.000 26.42159 3457 ASP A C 1
ATOM 2241 O O . ASP A 1 274 ? 76.87600 58.30400 38.48300 1.000 28.35866 3457 ASP A O 1
ATOM 2246 N N . ARG A 1 275 ? 77.34800 56.16500 37.97200 1.000 26.34000 3458 ARG A N 1
ATOM 2247 C CA . ARG A 1 275 ? 78.10700 56.55700 36.78200 1.000 23.33701 3458 ARG A CA 1
ATOM 2248 C C . ARG A 1 275 ? 77.21900 57.27600 35.77500 1.000 24.38450 3458 ARG A C 1
ATOM 2249 O O . ARG A 1 275 ? 77.57700 58.35100 35.27200 1.000 24.65032 3458 ARG A O 1
ATOM 2257 N N . LEU A 1 276 ? 76.06700 56.67700 35.44500 1.000 20.69722 3459 LEU A N 1
ATOM 2258 C CA . LEU A 1 276 ? 75.13600 57.30300 34.50800 1.000 20.16558 3459 LEU A CA 1
ATOM 2259 C C . LEU A 1 276 ? 74.68900 58.67300 35.00600 1.000 23.36333 3459 LEU A C 1
ATOM 2260 O O . LEU A 1 276 ? 74.53400 59.61000 34.21400 1.000 23.17120 3459 LEU A O 1
ATOM 2265 N N . ARG A 1 277 ? 74.46100 58.80300 36.31500 1.000 23.56598 3460 ARG A N 1
ATOM 2266 C CA A ARG A 1 277 ? 74.07200 60.09100 36.88600 0.480 25.50043 3460 ARG A CA 1
ATOM 2267 C CA B ARG A 1 277 ? 74.06300 60.09800 36.86200 0.520 25.48463 3460 ARG A CA 1
ATOM 2268 C C . ARG A 1 277 ? 75.15100 61.14400 36.64900 1.000 26.08734 3460 ARG A C 1
ATOM 2269 O O . ARG A 1 277 ? 74.85100 62.30200 36.32200 1.000 27.66911 3460 ARG A O 1
ATOM 2284 N N . ASN A 1 278 ? 76.42200 60.75800 36.81100 1.000 22.88695 3461 ASN A N 1
ATOM 2285 C CA . ASN A 1 278 ? 77.51100 61.70900 36.61200 1.000 25.89521 3461 ASN A CA 1
ATOM 2286 C C . ASN A 1 278 ? 77.61500 62.12600 35.15200 1.000 28.79819 3461 ASN A C 1
ATOM 2287 O O . ASN A 1 278 ? 77.80100 63.31300 34.85100 1.000 28.57185 3461 ASN A O 1
ATOM 2292 N N . TYR A 1 279 ? 77.47500 61.17300 34.22700 1.000 22.63956 3462 TYR A N 1
ATOM 2293 C CA . TYR A 1 279 ? 77.52000 61.55000 32.82100 1.000 22.29741 3462 TYR A CA 1
ATOM 2294 C C . TYR A 1 279 ? 76.31000 62.39500 32.44300 1.000 25.02932 3462 TYR A C 1
ATOM 2295 O O . TYR A 1 279 ? 76.44000 63.35300 31.67500 1.000 25.69255 3462 TYR A O 1
ATOM 2304 N N . TYR A 1 280 ? 75.12800 62.06900 32.97800 1.000 24.52662 3463 TYR A N 1
ATOM 2305 C CA . TYR A 1 280 ? 73.93800 62.83400 32.61000 1.000 25.50569 3463 TYR A CA 1
ATOM 2306 C C . TYR A 1 280 ? 74.04900 64.29200 33.05600 1.000 26.83216 3463 TYR A C 1
ATOM 2307 O O . TYR A 1 280 ? 73.63400 65.20600 32.33000 1.000 28.15074 3463 TYR A O 1
ATOM 2316 N N . ASP A 1 281 ? 74.58700 64.53000 34.25400 1.000 23.86339 3464 ASP A N 1
ATOM 2317 C CA . ASP A 1 281 ? 74.78500 65.90100 34.71600 1.000 31.61958 3464 ASP A CA 1
ATOM 2318 C C . ASP A 1 281 ? 75.64500 66.69200 33.73600 1.000 34.33833 3464 ASP A C 1
ATOM 2319 O O . ASP A 1 281 ? 75.35600 67.86000 33.44400 1.000 31.21953 3464 ASP A O 1
ATOM 2324 N N . HIS A 1 282 ? 76.70400 66.06700 33.21700 1.000 27.14273 3465 HIS A N 1
ATOM 2325 C CA . HIS A 1 282 ? 77.53200 66.70600 32.20000 1.000 28.85083 3465 HIS A CA 1
ATOM 2326 C C . HIS A 1 282 ? 76.73700 66.95700 30.92000 1.000 31.17479 3465 HIS A C 1
ATOM 2327 O O . HIS A 1 282 ? 76.77700 68.05700 30.35300 1.000 29.05612 3465 HIS A O 1
ATOM 2334 N N . PHE A 1 283 ? 76.02800 65.93100 30.44300 1.000 26.81901 3466 PHE A N 1
ATOM 2335 C CA . PHE A 1 283 ? 75.27900 66.02000 29.18900 1.000 27.05851 3466 PHE A CA 1
ATOM 2336 C C . PHE A 1 283 ? 74.20100 67.09800 29.26300 1.000 31.08004 3466 PHE A C 1
ATOM 2337 O O . PHE A 1 283 ? 74.03700 67.90000 28.33200 1.000 28.98505 3466 PHE A O 1
ATOM 2345 N N . ARG A 1 284 ? 73.45200 67.12700 30.37100 1.000 26.28736 3467 ARG A N 1
ATOM 2346 C CA . ARG A 1 284 ? 72.37700 68.10700 30.52900 1.000 29.61671 3467 ARG A CA 1
ATOM 2347 C C . ARG A 1 284 ? 72.91600 69.53300 30.48100 1.000 35.23054 3467 ARG A C 1
ATOM 2348 O O . ARG A 1 284 ? 72.30000 70.42500 29.88100 1.000 29.34562 3467 ARG A O 1
ATOM 2356 N N . ASP A 1 285 ? 74.07200 69.76400 31.10300 1.000 32.76445 3468 ASP A N 1
ATOM 2357 C CA A ASP A 1 285 ? 74.64400 71.10500 31.12600 0.480 36.85968 3468 ASP A CA 1
ATOM 2358 C CA B ASP A 1 285 ? 74.65700 71.09800 31.12900 0.520 36.85968 3468 ASP A CA 1
ATOM 2359 C C . ASP A 1 285 ? 75.00600 71.60300 29.73300 1.000 37.47028 3468 ASP A C 1
ATOM 2360 O O . ASP A 1 285 ? 75.06200 72.82100 29.52100 1.000 35.13842 3468 ASP A O 1
ATOM 2369 N N . TRP A 1 286 ? 75.23100 70.70000 28.77200 1.000 30.16151 3469 TRP A N 1
ATOM 2370 C CA . TRP A 1 286 ? 75.52500 71.14200 27.40900 1.000 34.95945 3469 TRP A CA 1
ATOM 2371 C C . TRP A 1 286 ? 74.36200 71.92800 26.81100 1.000 37.40975 3469 TRP A C 1
ATOM 2372 O O . TRP A 1 286 ? 74.58000 72.85400 26.02000 1.000 37.50450 3469 TRP A O 1
ATOM 2383 N N . TYR A 1 287 ? 73.12600 71.57200 27.16200 1.000 32.40125 3470 TYR A N 1
ATOM 2384 C CA . TYR A 1 287 ? 71.94800 72.26900 26.66100 1.000 36.34120 3470 TYR A CA 1
ATOM 2385 C C . TYR A 1 287 ? 71.56800 73.48100 27.49500 1.000 45.77391 3470 TYR A C 1
ATOM 2386 O O . TYR A 1 287 ? 70.72100 74.27100 27.06300 1.000 45.34228 3470 TYR A O 1
ATOM 2395 N N . ALA A 1 288 ? 72.14000 73.63000 28.68800 1.000 41.98661 3471 ALA A N 1
ATOM 2396 C CA . ALA A 1 288 ? 71.97100 74.88100 29.41500 1.000 58.47280 3471 ALA A CA 1
ATOM 2397 C C . ALA A 1 288 ? 72.77000 75.99100 28.74800 1.000 74.84845 3471 ALA A C 1
ATOM 2398 O O . ALA A 1 288 ? 72.28900 77.12300 28.62000 1.000 85.07073 3471 ALA A O 1
ATOM 2400 N N . ASN A 1 289 ? 73.97900 75.67100 28.29300 1.000 99.66195 3472 ASN A N 1
ATOM 2401 C CA . ASN A 1 289 ? 74.82800 76.60500 27.56600 1.000 106.89176 3472 ASN A CA 1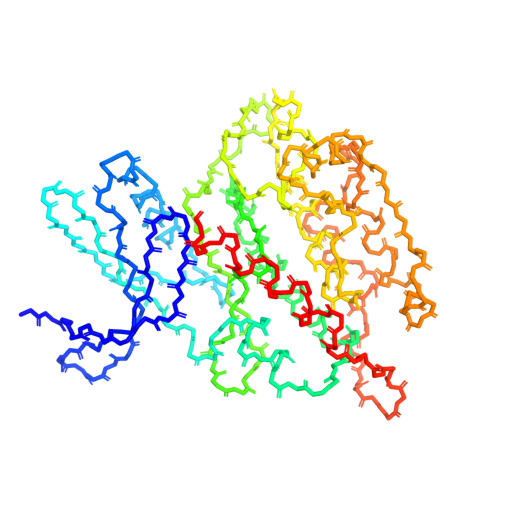
ATOM 2402 C C . ASN A 1 289 ? 74.41200 76.69500 26.10000 1.000 103.92825 3472 ASN A C 1
ATOM 2403 O O . ASN A 1 289 ? 75.08000 76.14800 25.22200 1.000 107.43393 3472 ASN A O 1
#

Nearest PDB structures (foldseek):
  8ak2-assembly1_A  TM=1.003E+00  e=6.702E-61  Drosophila melanogaster
  3uto-assembly2_B  TM=8.879E-01  e=1.145E-26  Caenorhabditis elegans
  3uto-assembly1_A  TM=8.699E-01  e=2.293E-26  Caenorhabditis elegans
  1tki-assembly1_A  TM=8.678E-01  e=1.194E-23  Homo sapiens
  6ygn-assembly1_A  TM=8.647E-01  e=2.160E-22  Homo sapiens